Protein AF-A0A024U2G2-F1 (afdb_monomer_lite)

Organism: NCBI:txid157072

Foldseek 3Di:
DDPDDDDDQDDDDLVLLLVLLVLCVVLVLLLDDPPCSLVSLQSSQVVSCVVPVDPGGSVSSVVSLVVLLVVLVVVVVVCVPDDDDDVSVVSSSVSSVVSVVVSVVSVVVVVVVVVVVVVVVVVVVVVVVVVVVVVVVVVVVVPPDDDDDDDDDDDDDDDDDDDDDDDDDDDDDDDDDDDDDDDDDDDDDDDD

pLDDT: mean 72.02, std 22.61, range [32.28, 98.19]

Sequence (192 aa):
MKSAKKKPAHRFTLQQDVDLIKEVISVSPHDAPYGQLSTRWAEVGQNMQAIYASNLTASGCQKRCDELLVAFHKDNIASLRASGTEENYNEREQLLQDLSDMIDSIADKKRTFKEEKGKKEDKRETDGHMIREATMVAMSRGTADTEVESSDTEGSSSTSAKRVKRSSVKGATNAIAAFMESANKCKSNKSA

Radius of gyration: 34.45 Å; chains: 1; bounding box: 94×59×94 Å

Secondary structure (DSSP, 8-state):
-----PPPPP---HHHHHHHHHHHHHH-GGGPPTT-HHHHHHHHHHHHHHHH-S---HHHHHHHHHHHHHHHHHHHHHHTT-----HHHHHHHHHHHHHHHHHHHHHHHHHHHHHHHHHHHHHHHHHHHHHHHHHHHHHHHTTSS-----------------------------------------------

Structure (mmCIF, N/CA/C/O backbone):
data_AF-A0A024U2G2-F1
#
_entry.id   AF-A0A024U2G2-F1
#
loop_
_atom_site.group_PDB
_atom_site.id
_atom_site.type_symbol
_atom_site.label_atom_id
_atom_site.label_alt_id
_atom_site.label_comp_id
_atom_site.label_asym_id
_atom_site.label_entity_id
_atom_site.label_seq_id
_atom_site.pdbx_PDB_ins_code
_atom_site.Cartn_x
_atom_site.Cartn_y
_atom_site.Cartn_z
_atom_site.occupancy
_atom_site.B_iso_or_equiv
_atom_site.auth_seq_id
_atom_site.auth_comp_id
_atom_site.auth_asym_id
_atom_site.auth_atom_id
_atom_site.pdbx_PDB_model_num
ATOM 1 N N . MET A 1 1 ? -24.397 33.371 -7.425 1.00 49.75 1 MET A N 1
ATOM 2 C CA . MET A 1 1 ? -23.674 32.104 -7.687 1.00 49.75 1 MET A CA 1
ATOM 3 C C . MET A 1 1 ? -23.988 31.126 -6.562 1.00 49.75 1 MET A C 1
ATOM 5 O O . MET A 1 1 ? -23.819 31.495 -5.409 1.00 49.75 1 MET A O 1
ATOM 9 N N . LYS A 1 2 ? -24.526 29.934 -6.854 1.00 45.81 2 LYS A N 1
ATOM 10 C CA . LYS A 1 2 ? -24.789 28.915 -5.823 1.00 45.81 2 LYS A CA 1
ATOM 11 C C . LYS A 1 2 ? -23.495 28.137 -5.577 1.00 45.81 2 LYS A C 1
ATOM 13 O O . LYS A 1 2 ? -23.074 27.377 -6.441 1.00 45.81 2 LYS A O 1
ATOM 18 N N . SER A 1 3 ? -22.857 28.347 -4.430 1.00 55.41 3 SER A N 1
ATOM 19 C CA . SER A 1 3 ? -21.692 27.564 -4.012 1.00 55.41 3 SER A CA 1
ATOM 20 C C . SER A 1 3 ? -22.115 26.109 -3.810 1.00 55.41 3 SER A C 1
ATOM 22 O O . SER A 1 3 ? -22.947 25.817 -2.948 1.00 55.41 3 SER A O 1
ATOM 24 N N . ALA A 1 4 ? -21.582 25.193 -4.619 1.00 65.75 4 ALA A N 1
ATOM 25 C CA . ALA A 1 4 ? -21.809 23.766 -4.434 1.00 65.75 4 ALA A CA 1
ATOM 26 C C . ALA A 1 4 ? -21.255 23.353 -3.062 1.00 65.75 4 ALA A C 1
ATOM 28 O O . ALA A 1 4 ? -20.066 23.524 -2.786 1.00 65.75 4 ALA A O 1
ATOM 29 N N . LYS A 1 5 ? -22.124 22.840 -2.182 1.00 64.25 5 LYS A N 1
ATOM 30 C CA . LYS A 1 5 ? -21.715 22.305 -0.879 1.00 64.25 5 LYS A CA 1
ATOM 31 C C . LYS A 1 5 ? -20.779 21.123 -1.135 1.00 64.25 5 LYS A C 1
ATOM 33 O O . LYS A 1 5 ? -21.211 20.099 -1.665 1.00 64.25 5 LYS A O 1
ATOM 38 N N . LYS A 1 6 ? -19.493 21.280 -0.806 1.00 66.31 6 LYS A N 1
ATOM 39 C CA . LYS A 1 6 ? -18.515 20.190 -0.886 1.00 66.31 6 LYS A CA 1
ATOM 40 C C . LYS A 1 6 ? -18.960 19.094 0.079 1.00 66.31 6 LYS A C 1
ATOM 42 O O . LYS A 1 6 ? -19.255 19.382 1.238 1.00 66.31 6 LYS A O 1
ATOM 47 N N . LYS A 1 7 ? -19.051 17.857 -0.409 1.00 64.19 7 LYS A N 1
ATOM 48 C CA . LYS A 1 7 ? -19.334 16.704 0.451 1.00 64.19 7 LYS A CA 1
ATOM 49 C C . LYS A 1 7 ? -18.215 16.599 1.501 1.00 64.19 7 LYS A C 1
ATOM 51 O O . LYS A 1 7 ? -17.057 16.822 1.137 1.00 64.19 7 LYS A O 1
ATOM 56 N N . PRO A 1 8 ? -18.536 16.307 2.773 1.00 65.00 8 PRO A N 1
ATOM 57 C CA . PRO A 1 8 ? -17.522 16.134 3.804 1.00 65.00 8 PRO A CA 1
ATOM 58 C C . PRO A 1 8 ? -16.573 14.997 3.415 1.00 65.00 8 PRO A C 1
ATOM 60 O O . PRO A 1 8 ? -17.001 13.994 2.837 1.00 65.00 8 PRO A O 1
ATOM 63 N N . ALA A 1 9 ? -15.283 15.180 3.699 1.00 72.81 9 ALA A N 1
ATOM 64 C CA . ALA A 1 9 ? -14.284 14.144 3.486 1.00 72.81 9 ALA A CA 1
ATOM 65 C C . ALA A 1 9 ? -14.641 12.906 4.320 1.00 72.81 9 ALA A C 1
ATOM 67 O O . ALA A 1 9 ? -15.076 13.032 5.467 1.00 72.81 9 ALA A O 1
ATOM 68 N N . HIS A 1 10 ? -14.476 11.719 3.737 1.00 83.00 10 HIS A N 1
ATOM 69 C CA . HIS A 1 10 ? -14.674 10.473 4.467 1.00 83.00 10 HIS A CA 1
ATOM 70 C C . HIS A 1 10 ? -13.655 10.382 5.610 1.00 83.00 10 HIS A C 1
ATOM 72 O O . HIS A 1 10 ? -12.472 10.659 5.401 1.00 83.00 10 HIS A O 1
ATOM 78 N N . ARG A 1 11 ? -14.110 10.006 6.809 1.00 87.81 11 ARG A N 1
ATOM 79 C CA . ARG A 1 11 ? -13.244 9.840 7.979 1.00 87.81 11 ARG A CA 1
ATOM 80 C C . ARG A 1 11 ? -13.042 8.355 8.239 1.00 87.81 11 ARG A C 1
ATOM 82 O O . ARG A 1 11 ? -13.983 7.687 8.653 1.00 87.81 11 ARG A O 1
ATOM 89 N N . PHE A 1 12 ? -11.825 7.880 8.003 1.00 90.75 12 PHE A N 1
ATOM 90 C CA . PHE A 1 12 ? -11.456 6.491 8.241 1.00 90.75 12 PHE A CA 1
ATOM 91 C C . PHE A 1 12 ? -11.442 6.180 9.740 1.00 90.75 12 PHE A C 1
ATOM 93 O O . PHE A 1 12 ? -10.995 6.984 10.563 1.00 90.75 12 PHE A O 1
ATOM 100 N N . THR A 1 13 ? -11.972 5.014 10.078 1.00 91.69 13 THR A N 1
ATOM 101 C CA . THR A 1 13 ? -11.840 4.369 11.384 1.00 91.69 13 THR A CA 1
ATOM 102 C C . THR A 1 13 ? -10.628 3.443 11.385 1.00 91.69 13 THR A C 1
ATOM 104 O O . THR A 1 13 ? -10.097 3.098 10.333 1.00 91.69 13 THR A O 1
ATOM 107 N N . LEU A 1 14 ? -10.213 2.996 12.568 1.00 89.19 14 LEU A N 1
ATOM 108 C CA . LEU A 1 14 ? -9.061 2.110 12.689 1.00 89.19 14 LEU A CA 1
ATOM 109 C C . LEU A 1 14 ? -9.279 0.749 12.006 1.00 89.19 14 LEU A C 1
ATOM 111 O O . LEU A 1 14 ? -8.380 0.263 11.331 1.00 89.19 14 LEU A O 1
ATOM 115 N N . GLN A 1 15 ? -10.485 0.178 12.103 1.00 92.06 15 GLN A N 1
ATOM 116 C CA . GLN A 1 15 ? -10.824 -1.055 11.383 1.00 92.06 15 GLN A CA 1
ATOM 117 C C . GLN A 1 15 ? -10.786 -0.854 9.862 1.00 92.06 15 GLN A C 1
ATOM 119 O O . GLN A 1 15 ? -10.273 -1.701 9.138 1.00 92.06 15 GLN A O 1
ATOM 124 N N . GLN A 1 16 ? -11.266 0.294 9.374 1.00 94.69 16 GLN A N 1
ATOM 125 C CA . GLN A 1 16 ? -11.184 0.628 7.951 1.00 94.69 16 GLN A CA 1
ATOM 126 C C . GLN A 1 16 ? -9.743 0.802 7.475 1.00 94.69 16 GLN A C 1
ATOM 128 O O . GLN A 1 16 ? -9.467 0.482 6.325 1.00 94.69 16 GLN A O 1
ATOM 133 N N . ASP A 1 17 ? -8.842 1.306 8.323 1.00 95.00 17 ASP A N 1
ATOM 134 C CA . ASP A 1 17 ? -7.414 1.364 8.004 1.00 95.00 17 ASP A CA 1
ATOM 135 C C . ASP A 1 17 ? -6.832 -0.054 7.872 1.00 95.00 17 ASP A C 1
ATOM 137 O O . ASP A 1 17 ? -6.145 -0.329 6.894 1.00 95.00 17 ASP A O 1
ATOM 141 N N . VAL A 1 18 ? -7.146 -0.966 8.803 1.00 94.94 18 VAL A N 1
ATOM 142 C CA . VAL A 1 18 ? -6.711 -2.377 8.743 1.00 94.94 18 VAL A CA 1
ATOM 143 C C . VAL A 1 18 ? -7.193 -3.048 7.456 1.00 94.94 18 VAL A C 1
ATOM 145 O O . VAL A 1 18 ? -6.387 -3.620 6.721 1.00 94.94 18 VAL A O 1
ATOM 148 N N . ASP A 1 19 ? -8.486 -2.946 7.148 1.00 96.62 19 ASP A N 1
ATOM 149 C CA . ASP A 1 19 ? -9.049 -3.567 5.946 1.00 96.62 19 ASP A CA 1
ATOM 150 C C . ASP A 1 19 ? -8.503 -2.918 4.669 1.00 96.62 19 ASP A C 1
ATOM 152 O O . ASP A 1 19 ? -8.183 -3.619 3.712 1.00 96.62 19 ASP A O 1
ATOM 156 N N . LEU A 1 20 ? -8.299 -1.595 4.669 1.00 97.38 20 LEU A N 1
ATOM 157 C CA . LEU A 1 20 ? -7.651 -0.894 3.561 1.00 97.38 20 LEU A CA 1
ATOM 158 C C . LEU A 1 20 ? -6.248 -1.446 3.298 1.00 97.38 20 LEU A C 1
ATOM 160 O O . LEU A 1 20 ? -5.912 -1.707 2.146 1.00 97.38 20 LEU A O 1
ATOM 164 N N . ILE A 1 21 ? -5.430 -1.628 4.338 1.00 97.69 21 ILE A N 1
ATOM 165 C CA . ILE A 1 21 ? -4.064 -2.139 4.176 1.00 97.69 21 ILE A CA 1
ATOM 166 C C . ILE A 1 21 ? -4.094 -3.583 3.656 1.00 97.69 21 ILE A C 1
ATOM 168 O O . ILE A 1 21 ? -3.346 -3.903 2.733 1.00 97.69 21 ILE A O 1
ATOM 172 N N . LYS A 1 22 ? -4.996 -4.434 4.165 1.00 97.50 22 LYS A N 1
ATOM 173 C CA . LYS A 1 22 ? -5.187 -5.808 3.659 1.00 97.50 22 LYS A CA 1
ATOM 174 C C . LYS A 1 22 ? -5.538 -5.825 2.171 1.00 97.50 22 LYS A C 1
ATOM 176 O O . LYS A 1 22 ? -4.940 -6.586 1.411 1.00 97.50 22 LYS A O 1
ATOM 181 N N . GLU A 1 23 ? -6.451 -4.958 1.739 1.00 98.06 23 GLU A N 1
ATOM 182 C CA . GLU A 1 23 ? -6.815 -4.829 0.325 1.00 98.06 23 GLU A CA 1
ATOM 183 C C . GLU A 1 23 ? -5.647 -4.318 -0.530 1.00 98.06 23 GLU A C 1
ATOM 185 O O . GLU A 1 23 ? -5.412 -4.828 -1.625 1.00 98.06 23 GLU A O 1
ATOM 190 N N . VAL A 1 24 ? -4.864 -3.353 -0.037 1.0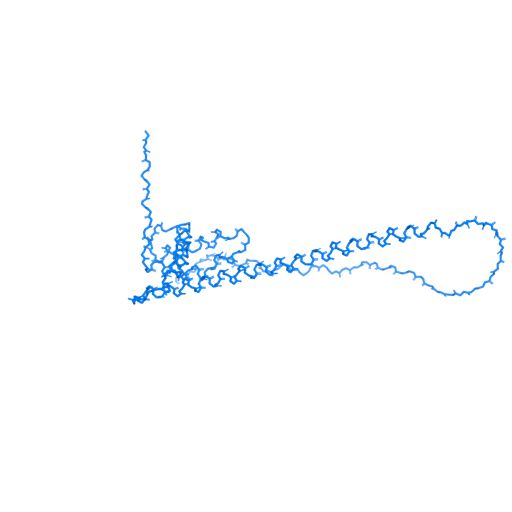0 98.19 24 VAL A N 1
ATOM 191 C CA . VAL A 1 24 ? -3.676 -2.846 -0.748 1.00 98.19 24 VAL A CA 1
ATOM 192 C C . VAL A 1 24 ? -2.608 -3.929 -0.893 1.00 98.19 24 VAL A C 1
ATOM 194 O O . VAL A 1 24 ? -2.038 -4.066 -1.976 1.00 98.19 24 VAL A O 1
ATOM 197 N N . ILE A 1 25 ? -2.364 -4.723 0.150 1.00 97.31 25 ILE A N 1
ATOM 198 C CA . ILE A 1 25 ? -1.459 -5.880 0.105 1.00 97.31 25 ILE A CA 1
ATOM 199 C C . ILE A 1 25 ? -1.958 -6.892 -0.937 1.00 97.31 25 ILE A C 1
ATOM 201 O O . ILE A 1 25 ? -1.199 -7.303 -1.815 1.00 97.31 25 ILE A O 1
ATOM 205 N N . SER A 1 26 ? -3.246 -7.237 -0.895 1.00 97.31 26 SER A N 1
ATOM 206 C CA . SER A 1 26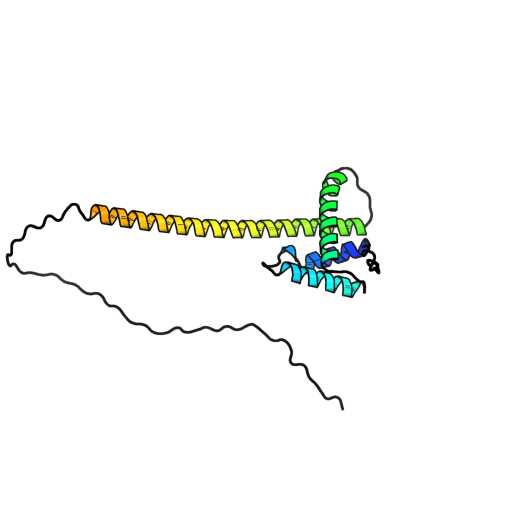 ? -3.867 -8.212 -1.801 1.00 97.31 26 SER A CA 1
ATOM 207 C C . SER A 1 26 ? -3.805 -7.781 -3.274 1.00 97.31 26 SER A C 1
ATOM 209 O O . SER A 1 26 ? -3.337 -8.529 -4.132 1.00 97.31 26 SER A O 1
ATOM 211 N N . VAL A 1 27 ? -4.216 -6.545 -3.580 1.00 97.62 27 VAL A N 1
ATOM 212 C CA . VAL A 1 27 ? -4.254 -6.011 -4.955 1.00 97.62 27 VAL A CA 1
ATOM 213 C C . VAL A 1 27 ? -2.855 -5.619 -5.459 1.00 97.62 27 VAL A C 1
ATOM 215 O O . VAL A 1 27 ? -2.603 -5.572 -6.671 1.00 97.62 27 VAL A O 1
ATOM 218 N N . SER A 1 28 ? -1.932 -5.325 -4.538 1.00 96.44 28 SER A N 1
ATOM 219 C CA . SER A 1 28 ? -0.557 -4.889 -4.799 1.00 96.44 28 SER A CA 1
ATOM 220 C C . SER A 1 28 ? -0.442 -3.768 -5.857 1.00 96.44 28 SER A C 1
ATOM 222 O O . SER A 1 28 ? 0.220 -3.949 -6.886 1.00 96.44 28 SER A O 1
ATOM 224 N N . PRO A 1 29 ? -1.044 -2.574 -5.652 1.00 97.12 29 PRO A N 1
ATOM 225 C CA . PRO A 1 29 ? -0.963 -1.476 -6.622 1.00 97.12 29 PRO A CA 1
ATOM 226 C C . PRO A 1 29 ? 0.470 -1.018 -6.937 1.00 97.12 29 PRO A C 1
ATOM 228 O O . PRO A 1 29 ? 0.740 -0.553 -8.042 1.00 97.12 29 PRO A O 1
ATOM 231 N N . HIS A 1 30 ? 1.407 -1.164 -5.997 1.00 95.19 30 HIS A N 1
ATOM 232 C CA . HIS A 1 30 ? 2.806 -0.741 -6.156 1.00 95.19 30 HIS A CA 1
ATOM 233 C C . HIS A 1 30 ? 3.594 -1.598 -7.164 1.00 95.19 30 HIS A C 1
ATOM 235 O O . HIS A 1 30 ? 4.543 -1.108 -7.791 1.00 95.19 30 HIS A O 1
ATOM 241 N N . ASP A 1 31 ? 3.157 -2.841 -7.381 1.00 95.25 31 ASP A N 1
ATOM 242 C CA . ASP A 1 31 ? 3.699 -3.745 -8.402 1.00 95.25 31 ASP A CA 1
ATOM 243 C C . ASP A 1 31 ? 2.979 -3.606 -9.755 1.00 95.25 31 ASP A C 1
ATOM 245 O O . ASP A 1 31 ? 3.235 -4.349 -10.703 1.00 95.25 31 ASP A O 1
ATOM 249 N N . ALA A 1 32 ? 2.062 -2.639 -9.885 1.00 94.69 32 ALA A N 1
ATOM 250 C CA . ALA A 1 32 ? 1.336 -2.437 -11.128 1.00 94.69 32 ALA A CA 1
ATOM 251 C C . ALA A 1 32 ? 2.299 -2.166 -12.304 1.00 94.69 32 ALA A C 1
ATOM 253 O O . ALA A 1 32 ? 3.213 -1.331 -12.193 1.00 94.69 32 ALA A O 1
ATOM 254 N N . PRO A 1 33 ? 2.062 -2.797 -13.470 1.00 92.50 33 PRO A N 1
ATOM 255 C CA . PRO A 1 33 ? 2.737 -2.430 -14.704 1.00 92.50 33 PRO A CA 1
ATOM 256 C C . PRO A 1 33 ? 2.511 -0.957 -15.057 1.00 92.50 33 PRO A C 1
ATOM 258 O O . PRO A 1 33 ? 1.561 -0.310 -14.601 1.00 92.50 33 PRO A O 1
ATOM 261 N N . TYR A 1 34 ? 3.372 -0.424 -15.925 1.00 90.88 34 TYR A N 1
ATOM 262 C CA . TYR A 1 34 ? 3.246 0.950 -16.402 1.00 90.88 34 TYR A CA 1
ATOM 263 C C . TYR A 1 34 ? 1.834 1.222 -16.951 1.00 90.88 34 TYR A C 1
ATOM 265 O O . TYR A 1 34 ? 1.296 0.439 -17.731 1.00 90.88 34 TYR A O 1
ATOM 273 N N . GLY A 1 35 ? 1.227 2.326 -16.508 1.00 93.94 35 GLY A N 1
ATOM 274 C CA . GLY A 1 35 ? -0.130 2.725 -16.890 1.00 93.94 35 GLY A CA 1
ATOM 275 C C . GLY A 1 35 ? -1.271 2.012 -16.152 1.00 93.94 35 GLY A C 1
ATOM 276 O O . GLY A 1 35 ? -2.412 2.437 -16.292 1.00 93.94 35 GLY A O 1
ATOM 277 N N . GLN A 1 36 ? -1.005 0.984 -15.334 1.00 96.00 36 GLN A N 1
ATOM 278 C CA . GLN A 1 36 ? -2.055 0.214 -14.639 1.00 96.00 36 GLN A CA 1
ATOM 279 C C . GLN A 1 36 ? -2.260 0.604 -13.169 1.00 96.00 36 GLN A C 1
ATOM 281 O O . GLN A 1 36 ? -3.197 0.125 -12.533 1.00 96.00 36 GLN A O 1
ATOM 286 N N . LEU A 1 37 ? -1.424 1.498 -12.628 1.00 96.06 37 LEU A N 1
ATOM 287 C CA . LEU A 1 37 ? -1.493 1.940 -11.230 1.00 96.06 37 LEU A CA 1
ATOM 288 C C . LEU A 1 37 ? -2.890 2.459 -10.854 1.00 96.06 37 LEU A C 1
ATOM 290 O O . LEU A 1 37 ? -3.450 2.056 -9.838 1.00 96.06 37 LEU A O 1
ATOM 294 N N . SER A 1 38 ? -3.484 3.304 -11.703 1.00 96.75 38 SER A N 1
ATOM 295 C CA . SER A 1 38 ? -4.827 3.849 -11.460 1.00 96.75 38 SER A CA 1
ATOM 296 C C . SER A 1 38 ? -5.905 2.766 -11.448 1.00 96.75 38 SER A C 1
ATOM 298 O O . SER A 1 38 ? -6.875 2.892 -10.707 1.00 96.75 38 SER A O 1
ATOM 300 N N . THR A 1 39 ? -5.755 1.722 -12.264 1.00 97.94 39 THR A N 1
ATOM 301 C CA . THR A 1 39 ? -6.708 0.609 -12.328 1.00 97.94 39 THR A CA 1
ATOM 302 C C . THR A 1 39 ? -6.648 -0.226 -11.055 1.00 97.94 39 THR A C 1
ATOM 304 O O . THR A 1 39 ? -7.689 -0.518 -10.478 1.00 97.94 39 THR A O 1
ATOM 307 N N . ARG A 1 40 ? -5.443 -0.536 -10.559 1.00 97.94 40 ARG A N 1
ATOM 308 C CA . ARG A 1 40 ? -5.268 -1.267 -9.292 1.00 97.94 40 ARG A CA 1
ATOM 309 C C . ARG A 1 40 ? -5.815 -0.484 -8.098 1.00 97.94 40 ARG A C 1
ATOM 311 O O . ARG A 1 40 ? -6.501 -1.043 -7.255 1.00 97.94 40 ARG A O 1
ATOM 318 N N . TRP A 1 41 ? -5.605 0.830 -8.049 1.00 98.12 41 TRP A N 1
ATOM 319 C CA . TRP A 1 41 ? -6.231 1.658 -7.011 1.00 98.12 41 TRP A CA 1
ATOM 320 C C . TRP A 1 41 ? -7.756 1.748 -7.145 1.00 98.12 41 TRP A C 1
ATOM 322 O O . TRP A 1 41 ? -8.452 1.850 -6.133 1.00 98.12 41 TRP A O 1
ATOM 332 N N . ALA A 1 42 ? -8.292 1.702 -8.369 1.00 97.75 42 ALA A N 1
ATOM 333 C CA . ALA A 1 42 ? -9.735 1.633 -8.586 1.00 97.75 42 ALA A CA 1
ATOM 334 C C . ALA A 1 42 ? -10.333 0.343 -8.012 1.00 97.75 42 ALA A C 1
ATOM 336 O O . ALA A 1 42 ? -11.376 0.414 -7.367 1.00 97.75 42 ALA A O 1
ATOM 337 N N . GLU A 1 43 ? -9.649 -0.789 -8.184 1.00 98.00 43 GLU A N 1
ATOM 338 C CA . GLU A 1 43 ? -10.024 -2.083 -7.604 1.00 98.00 43 GLU A CA 1
ATOM 339 C C . GLU A 1 43 ? -10.040 -2.036 -6.06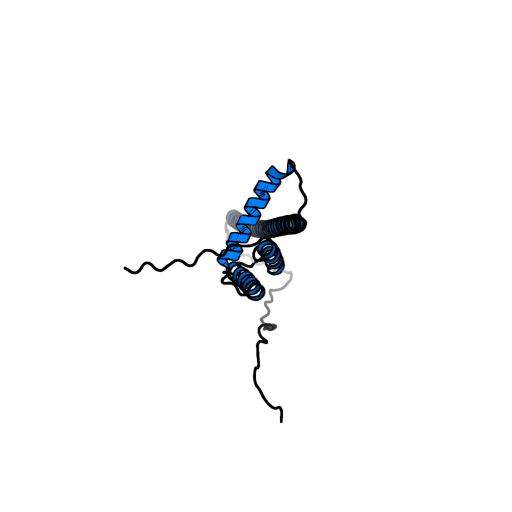7 1.00 98.00 43 GLU A C 1
ATOM 341 O O . GLU A 1 43 ? -11.076 -2.316 -5.468 1.00 98.00 43 GLU A O 1
ATOM 346 N N . VAL A 1 44 ? -8.974 -1.536 -5.424 1.00 98.06 44 VAL A N 1
ATOM 347 C CA . VAL A 1 44 ? -8.949 -1.321 -3.958 1.00 98.06 44 VAL A CA 1
ATOM 348 C C . VAL A 1 44 ? -10.140 -0.465 -3.506 1.00 98.06 44 VAL A C 1
ATOM 350 O O . VAL A 1 44 ? -10.839 -0.789 -2.546 1.00 98.06 44 VAL A O 1
ATOM 353 N N . GLY A 1 45 ? -10.408 0.633 -4.219 1.00 96.38 45 GLY A N 1
ATOM 354 C CA . GLY A 1 45 ? -11.529 1.519 -3.913 1.00 96.38 45 GLY A CA 1
ATOM 355 C C . GLY A 1 45 ? -12.900 0.855 -4.071 1.00 96.38 45 GLY A C 1
ATOM 356 O O . GLY A 1 45 ? -13.821 1.207 -3.335 1.00 96.38 45 GLY A O 1
ATOM 357 N N . GLN A 1 46 ? -13.060 -0.076 -5.013 1.00 96.62 46 GLN A N 1
ATOM 358 C CA . GLN A 1 46 ? -14.289 -0.853 -5.200 1.00 96.62 46 GLN A CA 1
ATOM 359 C C . GLN A 1 46 ? -14.477 -1.879 -4.080 1.00 96.62 46 GLN A C 1
ATOM 361 O O . GLN A 1 46 ? -15.569 -1.947 -3.516 1.00 96.62 46 GLN A O 1
ATOM 366 N N . ASN A 1 47 ? -13.420 -2.600 -3.699 1.00 96.75 47 ASN A N 1
ATOM 367 C CA . ASN A 1 47 ? -13.467 -3.578 -2.608 1.00 96.75 47 ASN A CA 1
ATOM 368 C C . ASN A 1 47 ? -13.842 -2.898 -1.284 1.00 96.75 47 ASN A C 1
ATOM 370 O O . ASN A 1 47 ? -14.783 -3.307 -0.605 1.00 96.75 47 ASN A O 1
ATOM 374 N N . MET A 1 48 ? -13.208 -1.763 -0.979 1.00 96.56 48 MET A N 1
ATOM 375 C CA . MET A 1 48 ? -13.530 -0.970 0.210 1.00 96.56 48 MET A CA 1
ATOM 376 C C . MET A 1 48 ? -14.973 -0.441 0.214 1.00 96.56 48 MET A C 1
ATOM 378 O O . MET A 1 48 ? -15.626 -0.404 1.259 1.00 96.56 48 MET A O 1
ATOM 382 N N . GLN A 1 49 ? -15.505 -0.042 -0.946 1.00 94.88 49 GLN A N 1
ATOM 383 C CA . GLN A 1 49 ? -16.912 0.357 -1.066 1.00 94.88 49 GLN A CA 1
ATOM 384 C C . GLN A 1 49 ? -17.867 -0.820 -0.852 1.00 94.88 49 GLN A C 1
ATOM 386 O O . GLN A 1 49 ? -18.909 -0.632 -0.226 1.00 94.88 49 GLN A O 1
ATOM 391 N N . ALA A 1 50 ? -17.517 -2.015 -1.335 1.00 94.69 50 ALA A N 1
ATOM 392 C CA . ALA A 1 50 ? -18.326 -3.217 -1.164 1.00 94.69 50 ALA A CA 1
ATOM 393 C C . ALA A 1 50 ? -18.446 -3.628 0.313 1.00 94.69 50 ALA A C 1
ATOM 395 O O . ALA A 1 50 ? -19.526 -4.028 0.742 1.00 94.69 50 ALA A O 1
ATOM 396 N N . ILE A 1 51 ? -17.375 -3.467 1.098 1.00 93.44 51 ILE A N 1
ATOM 397 C CA . ILE A 1 51 ? -17.362 -3.797 2.532 1.00 93.44 51 ILE A CA 1
ATOM 398 C C . ILE A 1 51 ? -18.159 -2.768 3.348 1.00 93.44 51 ILE A C 1
ATOM 400 O O . ILE A 1 51 ? -18.952 -3.129 4.214 1.00 93.44 51 ILE A O 1
ATOM 404 N N . TYR A 1 52 ? -17.969 -1.473 3.073 1.00 91.38 52 TYR A N 1
ATOM 405 C CA . TYR A 1 52 ? -18.452 -0.401 3.954 1.00 91.38 52 TYR A CA 1
ATOM 406 C C . TYR A 1 52 ? -19.693 0.348 3.455 1.00 91.38 52 TYR A C 1
ATOM 408 O O . TYR A 1 52 ? -20.138 1.275 4.133 1.00 91.38 52 TYR A O 1
ATOM 416 N N . ALA A 1 53 ? -20.219 0.010 2.269 1.00 81.19 53 ALA A N 1
ATOM 417 C CA . ALA A 1 53 ? -21.337 0.697 1.603 1.00 81.19 53 ALA A CA 1
ATOM 418 C C . ALA A 1 53 ? -21.221 2.238 1.643 1.00 81.19 53 ALA A C 1
ATOM 420 O O . ALA A 1 53 ? -22.208 2.970 1.735 1.00 81.19 53 ALA A O 1
ATOM 421 N N . SER A 1 54 ? -19.985 2.738 1.626 1.00 75.00 54 SER A N 1
ATOM 422 C CA . SER A 1 54 ? -19.644 4.134 1.880 1.00 75.00 54 SER A CA 1
ATOM 423 C C . SER A 1 54 ? -19.176 4.812 0.599 1.00 75.00 54 SER A C 1
ATOM 425 O O . SER A 1 54 ? -18.824 4.168 -0.381 1.00 75.00 54 SER A O 1
ATOM 427 N N . ASN A 1 55 ? -19.139 6.142 0.589 1.00 81.50 55 ASN A N 1
ATOM 428 C CA . ASN A 1 55 ? -18.663 6.941 -0.542 1.00 81.50 55 ASN A CA 1
ATOM 429 C C . ASN A 1 55 ? -17.125 7.020 -0.620 1.00 81.50 55 ASN A C 1
ATOM 431 O O . ASN A 1 55 ? -16.573 8.079 -0.941 1.00 81.50 55 ASN A O 1
ATOM 435 N N . LEU A 1 56 ? -16.441 5.925 -0.284 1.00 89.06 56 LEU A N 1
ATOM 436 C CA . LEU A 1 56 ? -14.997 5.797 -0.433 1.00 89.06 56 LEU A CA 1
ATOM 437 C C . LEU A 1 56 ? -14.621 5.895 -1.910 1.00 89.06 56 LEU A C 1
ATOM 439 O O . LEU A 1 56 ? -15.347 5.451 -2.791 1.00 89.06 56 LEU A O 1
ATOM 443 N N . THR A 1 57 ? -13.486 6.525 -2.189 1.00 93.56 57 THR A N 1
ATOM 444 C CA . THR A 1 57 ? -12.983 6.690 -3.557 1.00 93.56 57 THR A CA 1
ATOM 445 C C . THR A 1 57 ? -11.586 6.110 -3.639 1.00 93.56 57 THR A C 1
ATOM 447 O O . THR A 1 57 ? -10.846 6.175 -2.661 1.00 93.56 57 THR A O 1
ATOM 450 N N . ALA A 1 58 ? -11.199 5.617 -4.816 1.00 95.56 58 ALA A N 1
ATOM 451 C CA . ALA A 1 58 ? -9.854 5.101 -5.072 1.00 95.56 58 ALA A CA 1
ATOM 452 C C . ALA A 1 58 ? -8.754 6.082 -4.629 1.00 95.56 58 ALA A C 1
ATOM 454 O O . ALA A 1 58 ? -7.839 5.713 -3.902 1.00 95.56 58 ALA A O 1
ATOM 455 N N . SER A 1 59 ? -8.900 7.364 -4.985 1.00 95.19 59 SER A N 1
ATOM 456 C CA . SER A 1 59 ? -7.965 8.421 -4.576 1.00 95.19 59 SER A CA 1
ATOM 457 C C . SER A 1 59 ? -7.958 8.655 -3.062 1.00 95.19 59 SER A C 1
ATOM 459 O O . SER A 1 59 ? -6.901 8.918 -2.496 1.00 95.19 59 SER A O 1
ATOM 461 N N . GLY A 1 60 ? -9.109 8.537 -2.392 1.00 94.62 60 GLY A N 1
ATOM 462 C CA . GLY A 1 60 ? -9.191 8.621 -0.934 1.00 94.62 60 GLY A CA 1
ATOM 463 C C . GLY A 1 60 ? -8.484 7.457 -0.240 1.00 94.62 60 GLY A C 1
ATOM 464 O O . GLY A 1 60 ? -7.746 7.689 0.710 1.00 94.62 60 GLY A O 1
ATOM 465 N N . CYS A 1 61 ? -8.663 6.233 -0.744 1.00 96.50 61 CYS A N 1
ATOM 466 C CA . CYS A 1 61 ? -7.970 5.033 -0.270 1.00 96.50 61 CYS A CA 1
ATOM 467 C C . CYS A 1 61 ? -6.453 5.144 -0.469 1.00 96.50 61 CYS A C 1
ATOM 469 O O . CYS A 1 61 ? -5.707 4.926 0.479 1.00 96.50 61 CYS A O 1
ATOM 471 N N . GLN A 1 62 ? -6.006 5.567 -1.657 1.00 97.38 62 GLN A N 1
ATOM 472 C CA . GLN A 1 62 ? -4.589 5.802 -1.936 1.00 97.38 62 GLN A CA 1
ATOM 473 C C . GLN A 1 62 ? -3.997 6.837 -0.978 1.00 97.38 62 GLN A C 1
ATOM 475 O O . GLN A 1 62 ? -3.041 6.548 -0.268 1.00 97.38 62 GLN A O 1
ATOM 480 N N . LYS A 1 63 ? -4.616 8.021 -0.895 1.00 96.44 63 LYS A N 1
ATOM 481 C CA . LYS A 1 63 ? -4.151 9.103 -0.020 1.00 96.44 63 LYS A CA 1
ATOM 482 C C . LYS A 1 63 ? -4.094 8.663 1.441 1.00 96.44 63 LYS A C 1
ATOM 484 O O . LYS A 1 63 ? -3.159 9.026 2.144 1.00 96.44 63 LYS A O 1
ATOM 489 N N . ARG A 1 64 ? -5.083 7.888 1.899 1.00 96.06 64 ARG A N 1
ATOM 490 C CA . ARG A 1 64 ? -5.104 7.369 3.267 1.00 96.06 64 ARG A CA 1
ATOM 491 C C . ARG A 1 64 ? -3.977 6.368 3.511 1.00 96.06 64 ARG A C 1
ATOM 493 O O . ARG A 1 64 ? -3.325 6.463 4.542 1.00 96.06 64 ARG A O 1
ATOM 500 N N . CYS A 1 65 ? -3.735 5.454 2.575 1.00 97.12 65 CYS A N 1
ATOM 501 C CA . CYS A 1 65 ? -2.622 4.511 2.648 1.00 97.12 65 CYS A CA 1
ATOM 502 C C . CYS A 1 65 ? -1.272 5.244 2.714 1.00 97.12 65 CYS A C 1
ATOM 504 O O . CYS A 1 65 ? -0.458 4.946 3.584 1.00 97.12 65 CYS A O 1
ATOM 506 N N . ASP A 1 66 ? -1.068 6.251 1.860 1.00 96.94 66 ASP A N 1
ATOM 507 C CA . ASP A 1 66 ? 0.150 7.070 1.854 1.00 96.94 66 ASP A CA 1
ATOM 508 C C . ASP A 1 66 ? 0.334 7.816 3.191 1.00 96.94 66 ASP A C 1
ATOM 510 O O . ASP A 1 66 ? 1.426 7.831 3.755 1.00 96.94 66 ASP A O 1
ATOM 514 N N . GLU A 1 67 ? -0.738 8.403 3.739 1.00 95.62 67 GLU A N 1
ATOM 515 C CA . GLU A 1 67 ? -0.720 9.060 5.056 1.00 95.62 67 GLU A CA 1
ATOM 516 C C . GLU A 1 67 ? -0.357 8.089 6.188 1.00 95.62 67 GLU A C 1
ATOM 518 O O . GLU A 1 67 ? 0.398 8.465 7.085 1.00 95.62 67 GLU A O 1
ATOM 523 N N . LEU A 1 68 ? -0.879 6.857 6.151 1.00 94.50 68 LEU A N 1
ATOM 524 C CA . LEU A 1 68 ? -0.581 5.823 7.144 1.00 94.50 68 LEU A CA 1
ATOM 525 C C . LEU A 1 68 ? 0.876 5.373 7.069 1.00 94.50 68 LEU A C 1
ATOM 527 O O . LEU A 1 68 ? 1.511 5.272 8.112 1.00 94.50 68 LEU A O 1
ATOM 531 N N . LEU A 1 69 ? 1.420 5.158 5.868 1.00 94.88 69 LEU A N 1
ATOM 532 C CA . LEU A 1 69 ? 2.834 4.819 5.690 1.00 94.88 69 LEU A CA 1
ATOM 533 C C . LEU A 1 69 ? 3.735 5.954 6.188 1.00 94.88 69 LEU A C 1
ATOM 535 O O . LEU A 1 69 ? 4.624 5.719 6.997 1.00 94.88 69 LEU A O 1
ATOM 539 N N . VAL A 1 70 ? 3.456 7.206 5.804 1.00 94.38 70 VAL A N 1
ATOM 540 C CA . VAL A 1 70 ? 4.231 8.369 6.274 1.00 94.38 70 VAL A CA 1
ATOM 541 C C . VAL A 1 70 ? 4.190 8.498 7.798 1.00 94.38 70 VAL A C 1
ATOM 543 O O . VAL A 1 70 ? 5.222 8.757 8.422 1.00 94.38 70 VAL A O 1
ATOM 546 N N . ALA A 1 71 ? 3.010 8.334 8.403 1.00 90.44 71 ALA A N 1
ATOM 547 C CA . ALA A 1 71 ? 2.867 8.344 9.854 1.00 90.44 71 ALA A CA 1
ATOM 548 C C . ALA A 1 71 ? 3.643 7.186 10.488 1.00 90.44 71 ALA A C 1
ATOM 550 O O . ALA A 1 71 ? 4.406 7.427 11.412 1.00 90.44 71 ALA A O 1
ATOM 551 N N . PHE A 1 72 ? 3.534 5.974 9.941 1.00 90.75 72 PHE A N 1
ATOM 552 C CA . PHE A 1 72 ? 4.260 4.799 10.409 1.00 90.75 72 PHE A CA 1
ATOM 553 C C . PHE A 1 72 ? 5.770 4.998 10.362 1.00 90.75 72 PHE A C 1
ATOM 555 O O . PHE A 1 72 ? 6.421 4.784 11.371 1.00 90.75 72 PHE A O 1
ATOM 562 N N . HIS A 1 73 ? 6.355 5.471 9.260 1.00 89.00 73 HIS A N 1
ATOM 563 C CA . HIS A 1 73 ? 7.804 5.703 9.205 1.00 89.00 73 HIS A CA 1
ATOM 564 C C . HIS A 1 73 ? 8.254 6.772 10.206 1.00 89.00 73 HIS A C 1
ATOM 566 O O . HIS A 1 73 ? 9.302 6.630 10.833 1.00 89.00 73 HIS A O 1
ATOM 572 N N . LYS A 1 74 ? 7.457 7.829 10.399 1.00 86.88 74 LYS A N 1
ATOM 573 C CA . LYS A 1 74 ? 7.747 8.880 11.384 1.00 86.88 74 LYS A CA 1
ATOM 574 C C . LYS A 1 74 ? 7.628 8.368 12.821 1.00 86.88 74 LYS A C 1
ATOM 576 O O . LYS A 1 74 ? 8.481 8.681 13.651 1.00 86.88 74 LYS A O 1
ATOM 581 N N . ASP A 1 75 ? 6.578 7.608 13.100 1.00 78.19 75 ASP A N 1
ATOM 582 C CA . ASP A 1 75 ? 6.285 7.080 14.420 1.00 78.19 75 ASP A CA 1
ATOM 583 C C . ASP A 1 75 ? 7.192 5.902 14.745 1.00 78.19 75 ASP A C 1
ATOM 585 O O . ASP A 1 75 ? 7.602 5.824 15.879 1.00 78.19 75 ASP A O 1
ATOM 589 N N . ASN A 1 76 ? 7.635 5.074 13.800 1.00 69.56 76 ASN A N 1
ATOM 590 C CA . ASN A 1 76 ? 8.639 4.021 14.014 1.00 69.56 76 ASN A CA 1
ATOM 591 C C . ASN A 1 76 ? 9.997 4.630 14.433 1.00 69.56 76 ASN A C 1
ATOM 593 O O . ASN A 1 76 ? 10.648 4.164 15.367 1.00 69.56 76 ASN A O 1
ATOM 597 N N . ILE A 1 77 ? 10.367 5.787 13.863 1.00 59.19 77 ILE A N 1
ATOM 598 C CA . ILE A 1 77 ? 11.516 6.582 14.337 1.00 59.19 77 ILE A CA 1
ATOM 599 C C . ILE A 1 77 ? 11.285 7.120 15.769 1.00 59.19 77 ILE A C 1
ATOM 601 O O . ILE A 1 77 ? 12.241 7.266 16.534 1.00 59.19 77 ILE A O 1
ATOM 605 N N . ALA A 1 78 ? 10.037 7.412 16.154 1.00 56.84 78 ALA A N 1
ATOM 606 C CA . ALA A 1 78 ? 9.679 7.975 17.461 1.00 56.84 78 ALA A CA 1
ATOM 607 C C . ALA A 1 78 ? 9.341 6.925 18.551 1.00 56.84 78 ALA A C 1
ATOM 609 O O . ALA A 1 78 ? 9.572 7.180 19.735 1.00 56.84 78 ALA A O 1
ATOM 610 N N . SER A 1 79 ? 8.821 5.754 18.173 1.00 56.06 79 SER A N 1
ATOM 611 C CA . SER A 1 79 ? 8.237 4.687 18.999 1.00 56.06 79 SER A CA 1
ATOM 612 C C . SER A 1 79 ? 9.270 3.671 19.471 1.00 56.06 79 SER A C 1
ATOM 614 O O . SER A 1 79 ? 9.034 3.016 20.485 1.00 56.06 79 SER A O 1
ATOM 616 N N . LEU A 1 80 ? 10.491 3.694 18.908 1.00 52.00 80 LEU A N 1
ATOM 617 C CA . LEU A 1 80 ? 11.714 3.184 19.555 1.00 52.00 80 LEU A CA 1
ATOM 618 C C . LEU A 1 80 ? 11.899 3.690 21.009 1.00 52.00 80 LEU A C 1
ATOM 620 O O . LEU A 1 80 ? 12.834 3.275 21.693 1.00 52.00 80 LEU A O 1
ATOM 624 N N . ARG A 1 81 ? 11.039 4.598 21.498 1.00 51.50 81 ARG A N 1
ATOM 625 C CA . ARG A 1 81 ? 11.093 5.208 22.824 1.00 51.50 81 ARG A CA 1
ATOM 626 C C . ARG A 1 81 ? 9.909 4.914 23.769 1.00 51.50 81 ARG A C 1
ATOM 628 O O . ARG A 1 81 ? 10.034 5.276 24.935 1.00 51.50 81 ARG A O 1
ATOM 635 N N . ALA A 1 82 ? 8.809 4.267 23.368 1.00 49.19 82 ALA A N 1
ATOM 636 C CA . ALA A 1 82 ? 7.742 3.874 24.312 1.00 49.19 82 ALA A CA 1
ATOM 637 C C . ALA A 1 82 ? 6.743 2.872 23.702 1.00 49.19 82 ALA A C 1
ATOM 639 O O . ALA A 1 82 ? 6.276 3.082 22.589 1.00 49.19 82 ALA A O 1
ATOM 640 N N . SER A 1 83 ? 6.367 1.828 24.451 1.00 47.41 83 SER A N 1
ATOM 641 C CA . SER A 1 83 ? 5.362 0.826 24.050 1.00 47.41 83 SER A CA 1
ATOM 642 C C . SER A 1 83 ? 4.069 0.961 24.864 1.00 47.41 83 SER A C 1
ATOM 644 O O . SER A 1 83 ? 4.111 1.318 26.043 1.00 47.41 83 SER A O 1
ATOM 646 N N . GLY A 1 84 ? 2.935 0.621 24.243 1.00 51.16 84 GLY A N 1
ATOM 647 C CA . GLY A 1 84 ? 1.646 0.400 24.899 1.00 51.16 84 GLY A CA 1
ATOM 648 C C . GLY A 1 84 ? 0.704 -0.445 24.028 1.00 51.16 84 GLY A C 1
ATOM 649 O O . GLY A 1 84 ? 0.720 -0.334 22.809 1.00 51.16 84 GLY A O 1
ATOM 650 N N . THR A 1 85 ? -0.083 -1.314 24.667 1.00 54.53 85 THR A N 1
ATOM 651 C CA . THR A 1 85 ? -0.968 -2.338 24.078 1.00 54.53 85 THR A CA 1
ATOM 652 C C . THR A 1 85 ? -2.299 -1.804 23.544 1.00 54.53 85 THR A C 1
ATOM 654 O O . THR A 1 85 ? -3.076 -1.242 24.313 1.00 54.53 85 THR A O 1
ATOM 657 N N . GLU A 1 86 ? -2.614 -2.133 22.287 1.00 56.34 86 GLU A N 1
ATOM 658 C CA . GLU A 1 86 ? -3.961 -2.127 21.701 1.00 56.34 86 GLU A CA 1
ATOM 659 C C . GLU A 1 86 ? -3.935 -3.084 20.486 1.00 56.34 86 GLU A C 1
ATOM 661 O O . GLU A 1 86 ? -3.248 -2.822 19.504 1.00 56.34 86 GLU A O 1
ATOM 666 N N . GLU A 1 87 ? -4.569 -4.258 20.566 1.00 67.75 87 GLU A N 1
ATOM 667 C CA . GLU A 1 87 ? -4.364 -5.365 19.603 1.00 67.75 87 GLU A CA 1
ATOM 668 C C . GLU A 1 87 ? -4.616 -4.968 18.139 1.00 67.75 87 GLU A C 1
ATOM 670 O O . GLU A 1 87 ? -3.834 -5.331 17.264 1.00 67.75 87 GLU A O 1
ATOM 675 N N . ASN A 1 88 ? -5.634 -4.146 17.866 1.00 66.00 88 ASN A N 1
ATOM 676 C CA . ASN A 1 88 ? -5.889 -3.635 16.517 1.00 66.00 88 ASN A CA 1
ATOM 677 C C . ASN A 1 88 ? -4.834 -2.615 16.049 1.00 66.00 88 ASN A C 1
ATOM 679 O O . ASN A 1 88 ? -4.592 -2.499 14.848 1.00 66.00 88 ASN A O 1
ATOM 683 N N . TYR A 1 89 ? -4.210 -1.863 16.964 1.00 75.88 89 TYR A N 1
ATOM 684 C CA . TYR A 1 89 ? -3.076 -1.004 16.604 1.00 75.88 89 TYR A CA 1
ATOM 685 C C . TYR A 1 89 ? -1.864 -1.856 16.257 1.00 75.88 89 TYR A C 1
ATOM 687 O O . TYR A 1 89 ? -1.244 -1.596 15.233 1.00 75.88 89 TYR A O 1
ATOM 695 N N . ASN A 1 90 ? -1.597 -2.909 17.036 1.00 81.81 90 ASN A N 1
ATOM 696 C CA . ASN A 1 90 ? -0.537 -3.868 16.731 1.00 81.81 90 ASN A CA 1
ATOM 697 C C . ASN A 1 90 ? -0.767 -4.550 15.374 1.00 81.81 90 ASN A C 1
ATOM 699 O O . ASN A 1 90 ? 0.161 -4.636 14.577 1.00 81.81 90 ASN A O 1
ATOM 703 N N . GLU A 1 91 ? -1.994 -4.992 15.072 1.00 89.12 91 GLU A N 1
ATOM 704 C CA . GLU A 1 91 ? -2.316 -5.572 13.760 1.00 89.12 91 GLU A CA 1
ATOM 705 C C . GLU A 1 91 ? -2.072 -4.560 12.635 1.00 89.12 91 GLU A C 1
ATOM 707 O O . GLU A 1 91 ? -1.413 -4.877 11.646 1.00 89.12 91 GLU A O 1
ATOM 712 N N . ARG A 1 92 ? -2.562 -3.322 12.788 1.00 91.44 92 ARG A N 1
ATOM 713 C CA . ARG A 1 92 ? -2.348 -2.264 11.796 1.00 91.44 92 ARG A CA 1
ATOM 714 C C . ARG A 1 92 ? -0.862 -1.970 11.594 1.00 91.44 92 ARG A C 1
ATOM 716 O O . ARG A 1 92 ? -0.437 -1.805 10.457 1.00 91.44 92 ARG A O 1
ATOM 723 N N . GLU A 1 93 ? -0.086 -1.885 12.669 1.00 90.38 93 GLU A N 1
ATOM 724 C CA . GLU A 1 93 ? 1.356 -1.628 12.615 1.00 90.38 93 GLU A CA 1
ATOM 725 C C . GLU A 1 93 ? 2.118 -2.777 11.955 1.00 90.38 93 GLU A C 1
ATOM 727 O O . GLU A 1 93 ? 2.950 -2.518 11.088 1.00 90.38 93 GLU A O 1
ATOM 732 N N . GLN A 1 94 ? 1.784 -4.031 12.275 1.00 91.31 94 GLN A N 1
ATOM 733 C CA . GLN A 1 94 ? 2.372 -5.195 11.614 1.00 91.31 94 GLN A CA 1
ATOM 734 C C . GLN A 1 94 ? 2.076 -5.187 10.111 1.00 91.31 94 GLN A C 1
ATOM 736 O O . GLN A 1 94 ? 2.983 -5.343 9.301 1.00 91.31 94 GLN A O 1
ATOM 741 N N . LEU A 1 95 ? 0.824 -4.931 9.725 1.00 95.31 95 LEU A N 1
ATOM 742 C CA . LEU A 1 95 ? 0.441 -4.850 8.316 1.00 95.31 95 LEU A CA 1
ATOM 743 C C . LEU A 1 95 ? 1.127 -3.683 7.588 1.00 95.31 95 LEU A C 1
ATOM 745 O O . LEU A 1 95 ? 1.446 -3.804 6.407 1.00 95.31 95 LEU A O 1
ATOM 749 N N . LEU A 1 96 ? 1.362 -2.554 8.266 1.00 95.00 96 LEU A N 1
ATOM 750 C CA . LEU A 1 96 ? 2.111 -1.427 7.698 1.00 95.00 96 LEU A CA 1
ATOM 751 C C . LEU A 1 96 ? 3.594 -1.759 7.513 1.00 95.00 96 LEU A C 1
ATOM 753 O O . LEU A 1 96 ? 4.160 -1.364 6.493 1.00 95.00 96 LEU A O 1
ATOM 757 N N . GLN A 1 97 ? 4.201 -2.508 8.438 1.00 94.19 97 GLN A N 1
ATOM 758 C CA . GLN A 1 97 ? 5.561 -3.022 8.276 1.00 94.19 97 GLN A CA 1
ATOM 759 C C . GLN A 1 97 ? 5.642 -3.970 7.073 1.00 94.19 97 GLN A C 1
ATOM 761 O O . GLN A 1 97 ? 6.453 -3.743 6.177 1.00 94.19 97 GLN A O 1
ATOM 766 N N . ASP A 1 98 ? 4.747 -4.959 6.997 1.00 95.00 98 ASP A N 1
ATOM 767 C CA . ASP A 1 98 ? 4.707 -5.931 5.898 1.00 95.00 98 ASP A CA 1
ATOM 768 C C . ASP A 1 98 ? 4.506 -5.237 4.537 1.00 95.00 98 ASP A C 1
ATOM 770 O O . ASP A 1 98 ? 5.160 -5.572 3.544 1.00 95.00 98 ASP A O 1
ATOM 774 N N . LEU A 1 99 ? 3.617 -4.236 4.481 1.00 96.44 99 LEU A N 1
ATOM 775 C CA . LEU A 1 99 ? 3.396 -3.436 3.278 1.00 96.44 99 LEU A CA 1
ATOM 776 C C . LEU A 1 99 ? 4.640 -2.616 2.907 1.00 96.44 99 LEU A C 1
ATOM 778 O O . LEU A 1 99 ? 4.990 -2.558 1.727 1.00 96.44 99 LEU A O 1
ATOM 782 N N . SER A 1 100 ? 5.312 -1.998 3.883 1.00 95.38 100 SER A N 1
ATOM 783 C CA . SER A 1 100 ? 6.557 -1.254 3.648 1.00 95.38 100 SER A CA 1
ATOM 784 C C . SER A 1 100 ? 7.628 -2.163 3.042 1.00 95.38 100 SER A C 1
ATOM 786 O O . SER A 1 100 ? 8.169 -1.849 1.981 1.00 95.38 100 SER A O 1
ATOM 788 N N . ASP A 1 101 ? 7.866 -3.325 3.650 1.00 95.12 101 ASP A N 1
ATOM 789 C CA . ASP A 1 101 ? 8.874 -4.289 3.198 1.00 95.12 101 ASP A CA 1
ATOM 790 C C . ASP A 1 101 ? 8.554 -4.829 1.794 1.00 95.12 101 ASP A C 1
ATOM 792 O O . ASP A 1 101 ? 9.446 -5.031 0.959 1.00 95.12 101 ASP A O 1
ATOM 796 N N . MET A 1 102 ? 7.265 -5.029 1.494 1.00 96.19 102 MET A N 1
ATOM 7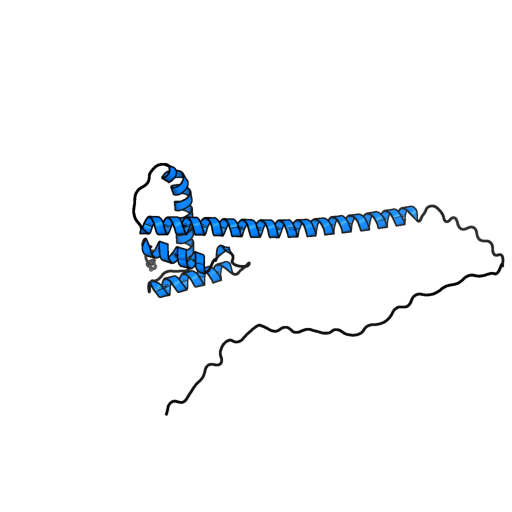97 C CA . MET A 1 102 ? 6.804 -5.403 0.159 1.00 96.19 102 MET A CA 1
ATOM 798 C C . MET A 1 102 ? 7.110 -4.309 -0.872 1.00 96.19 102 MET A C 1
ATOM 800 O O . MET A 1 102 ? 7.624 -4.618 -1.952 1.00 96.19 102 MET A O 1
ATOM 804 N N . ILE A 1 103 ? 6.802 -3.046 -0.564 1.00 95.75 103 ILE A N 1
ATOM 805 C CA . ILE A 1 103 ? 7.056 -1.906 -1.458 1.00 95.75 103 ILE A CA 1
ATOM 806 C C . ILE A 1 103 ? 8.555 -1.773 -1.741 1.00 95.75 103 ILE A C 1
ATOM 808 O O . ILE A 1 103 ? 8.938 -1.633 -2.908 1.00 95.75 103 ILE A O 1
ATOM 812 N N . ASP A 1 104 ? 9.395 -1.882 -0.715 1.00 95.25 104 ASP A N 1
ATOM 813 C CA . ASP A 1 104 ? 10.852 -1.817 -0.854 1.00 95.25 104 ASP A CA 1
ATOM 814 C C . ASP A 1 104 ? 11.379 -2.979 -1.705 1.00 95.25 104 ASP A C 1
ATOM 816 O O . ASP A 1 104 ? 12.108 -2.772 -2.681 1.00 95.25 104 ASP A O 1
ATOM 820 N N . SER A 1 105 ? 10.889 -4.196 -1.454 1.00 94.75 105 SER A N 1
ATOM 821 C CA . SER A 1 105 ? 11.213 -5.376 -2.265 1.00 94.75 105 SER A CA 1
ATOM 822 C C . SER A 1 105 ? 10.831 -5.200 -3.741 1.00 94.75 105 SER A C 1
ATOM 824 O O . SER A 1 105 ? 11.558 -5.636 -4.639 1.00 94.75 105 SER A O 1
ATOM 826 N N . ILE A 1 106 ? 9.685 -4.574 -4.029 1.00 93.31 106 ILE A N 1
ATOM 827 C CA . ILE A 1 106 ? 9.255 -4.252 -5.399 1.00 93.31 106 ILE A CA 1
ATOM 828 C C . ILE A 1 106 ? 10.187 -3.202 -6.018 1.00 93.31 106 ILE A C 1
ATOM 830 O O . ILE A 1 106 ? 10.579 -3.328 -7.184 1.00 93.31 106 ILE A O 1
ATOM 834 N N . ALA A 1 107 ? 10.562 -2.170 -5.262 1.00 91.75 107 ALA A N 1
ATOM 835 C CA . ALA A 1 107 ? 11.468 -1.127 -5.730 1.00 91.75 107 ALA A CA 1
ATOM 836 C C . ALA A 1 107 ? 12.849 -1.698 -6.097 1.00 91.75 107 ALA A C 1
ATOM 838 O O . ALA A 1 107 ? 13.377 -1.381 -7.170 1.00 91.75 107 ALA A O 1
ATOM 839 N N . ASP A 1 108 ? 13.388 -2.599 -5.278 1.00 91.56 108 ASP A N 1
ATOM 840 C CA . ASP A 1 108 ? 14.675 -3.258 -5.514 1.00 91.56 108 ASP A CA 1
ATOM 841 C C . ASP A 1 108 ? 14.637 -4.199 -6.723 1.00 91.56 108 ASP A C 1
ATOM 843 O O . ASP A 1 108 ? 15.531 -4.166 -7.579 1.00 91.56 108 ASP A O 1
ATOM 847 N N . LYS A 1 109 ? 13.555 -4.970 -6.894 1.00 88.12 109 LYS A N 1
ATOM 848 C CA . LYS A 1 109 ? 13.328 -5.775 -8.111 1.00 88.12 109 LYS A CA 1
ATOM 849 C C . LYS A 1 109 ? 13.282 -4.904 -9.371 1.00 88.12 109 LYS A C 1
ATOM 851 O O . LYS A 1 109 ? 13.852 -5.251 -10.405 1.00 88.12 109 LYS A O 1
ATOM 856 N N . LYS A 1 110 ? 12.640 -3.734 -9.301 1.00 86.75 110 LYS A N 1
ATOM 857 C CA . LYS A 1 110 ? 12.555 -2.800 -10.439 1.00 86.75 110 LYS A CA 1
ATOM 858 C C . LYS A 1 110 ? 13.896 -2.130 -10.733 1.00 86.75 110 LYS A C 1
ATOM 860 O O . LYS A 1 110 ? 14.174 -1.840 -11.897 1.00 86.75 110 LYS A O 1
ATOM 865 N N . ARG A 1 111 ? 14.726 -1.888 -9.715 1.00 82.81 111 ARG A N 1
ATOM 866 C CA . ARG A 1 111 ? 16.083 -1.346 -9.874 1.00 82.81 111 ARG A CA 1
ATOM 867 C C . ARG A 1 111 ? 17.014 -2.360 -10.531 1.00 82.81 111 ARG A C 1
ATOM 869 O O . ARG A 1 111 ? 17.585 -2.057 -11.574 1.00 82.81 111 ARG A O 1
ATOM 876 N N . THR A 1 112 ? 17.076 -3.577 -9.998 1.00 79.81 112 THR A N 1
ATOM 877 C CA . THR A 1 112 ? 17.915 -4.659 -10.540 1.00 79.81 112 THR A CA 1
ATOM 878 C C . THR A 1 112 ? 17.555 -4.989 -11.992 1.00 79.81 112 THR A C 1
ATOM 880 O O . THR A 1 112 ? 18.441 -5.109 -12.835 1.00 79.81 112 THR A O 1
ATOM 883 N N . PHE A 1 113 ? 16.263 -5.021 -12.341 1.00 74.94 113 PHE A N 1
ATOM 884 C CA . PHE A 1 113 ? 15.830 -5.235 -13.727 1.00 74.94 113 PHE A CA 1
ATOM 885 C C . PHE A 1 113 ? 16.270 -4.111 -14.682 1.00 74.94 113 PHE A C 1
ATOM 887 O O . PHE A 1 113 ? 16.653 -4.372 -15.826 1.00 74.94 113 PHE A O 1
ATOM 894 N N . LYS A 1 114 ? 16.234 -2.851 -14.229 1.00 76.31 114 LYS A N 1
ATOM 895 C CA . LYS A 1 114 ? 16.718 -1.706 -15.016 1.00 76.31 114 LYS A CA 1
ATOM 896 C C . LYS A 1 114 ? 18.235 -1.738 -15.193 1.00 76.31 114 LYS A C 1
ATOM 898 O O . LYS A 1 114 ? 18.701 -1.495 -16.301 1.00 76.31 114 LYS A O 1
ATOM 903 N N . GLU A 1 115 ? 18.986 -2.063 -14.145 1.00 70.31 115 GLU A N 1
ATOM 904 C CA . GLU A 1 115 ? 20.450 -2.160 -14.195 1.00 70.31 115 GLU A CA 1
ATOM 905 C C . GLU A 1 115 ? 20.922 -3.290 -15.119 1.00 70.31 115 GLU A C 1
ATOM 907 O O . GLU A 1 115 ? 21.808 -3.082 -15.946 1.00 70.31 115 GLU A O 1
ATOM 912 N N . GLU A 1 116 ? 20.294 -4.466 -15.054 1.00 60.69 116 GLU A N 1
ATOM 913 C CA . GLU A 1 116 ? 20.587 -5.584 -15.960 1.00 60.69 116 GLU A CA 1
ATOM 914 C C . GLU A 1 116 ? 20.281 -5.241 -17.425 1.00 60.69 116 GLU A C 1
ATOM 916 O O . GLU A 1 116 ? 21.038 -5.601 -18.333 1.00 60.69 116 GLU A O 1
ATOM 921 N N . LYS A 1 117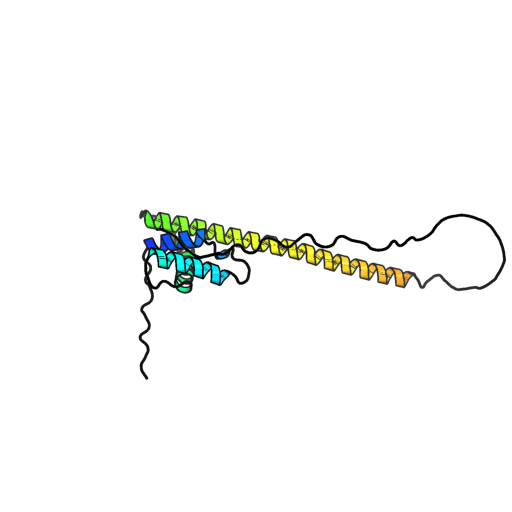 ? 19.192 -4.504 -17.676 1.00 63.50 117 LYS A N 1
ATOM 922 C CA . LYS A 1 117 ? 18.872 -4.010 -19.019 1.00 63.50 117 LYS A CA 1
ATOM 923 C C . LYS A 1 117 ? 19.895 -2.970 -19.494 1.00 63.50 117 LYS A C 1
ATOM 925 O O . LYS A 1 117 ? 20.360 -3.080 -20.625 1.00 63.50 117 LYS A O 1
ATOM 930 N N . GLY A 1 118 ? 20.289 -2.034 -18.631 1.00 59.66 118 GLY A N 1
ATOM 931 C CA . GLY A 1 118 ? 21.300 -1.016 -18.934 1.00 59.66 118 GLY A CA 1
ATOM 932 C C . GLY A 1 118 ? 22.667 -1.619 -19.264 1.00 59.66 118 GLY A C 1
ATOM 933 O O . GLY A 1 118 ? 23.263 -1.264 -20.273 1.00 59.66 118 GLY A O 1
ATOM 934 N N . LYS A 1 119 ? 23.125 -2.625 -18.505 1.00 64.00 119 LYS A N 1
ATOM 935 C CA . LYS A 1 119 ? 24.380 -3.346 -18.798 1.00 64.00 119 LYS A CA 1
ATOM 936 C C . LYS A 1 119 ? 24.356 -4.069 -20.149 1.00 64.00 119 LYS A C 1
ATOM 938 O O . LYS A 1 119 ? 25.396 -4.211 -20.785 1.00 64.00 119 LYS A O 1
ATOM 943 N N . LYS A 1 120 ? 23.200 -4.582 -20.587 1.00 63.34 120 LYS A N 1
ATOM 944 C CA . LYS A 1 120 ? 23.066 -5.218 -21.913 1.00 63.34 120 LYS A CA 1
ATOM 945 C C . LYS A 1 120 ? 23.075 -4.198 -23.049 1.00 63.34 120 LYS A C 1
ATOM 947 O O . LYS A 1 120 ? 23.576 -4.508 -24.125 1.00 63.34 120 LYS A O 1
ATOM 952 N N . GLU A 1 121 ? 22.518 -3.018 -22.817 1.00 59.88 121 GLU A N 1
ATOM 953 C CA . GLU A 1 121 ? 22.505 -1.919 -23.783 1.00 59.88 121 GLU A CA 1
ATOM 954 C C . GLU A 1 121 ? 23.905 -1.313 -23.954 1.00 59.88 121 GLU A C 1
ATOM 956 O O . GLU A 1 121 ? 24.395 -1.237 -25.077 1.00 59.88 121 GLU A O 1
ATOM 961 N N . ASP A 1 122 ? 24.613 -1.060 -22.852 1.00 59.06 122 ASP A N 1
ATOM 962 C CA . ASP A 1 122 ? 25.996 -0.564 -22.849 1.00 59.06 122 ASP A CA 1
ATOM 963 C C . ASP A 1 122 ? 26.975 -1.537 -23.541 1.00 59.06 122 ASP A C 1
ATOM 965 O O . ASP A 1 122 ? 27.789 -1.148 -24.381 1.00 59.06 122 ASP A O 1
ATOM 969 N N . LYS A 1 123 ? 26.822 -2.851 -23.305 1.00 61.38 123 LYS A N 1
ATOM 970 C CA . LYS A 1 123 ? 27.570 -3.893 -24.040 1.00 61.38 123 LYS A CA 1
ATOM 971 C C . LYS A 1 123 ? 27.310 -3.872 -25.548 1.00 61.38 123 LYS A C 1
ATOM 973 O O . LYS A 1 123 ? 28.203 -4.193 -26.323 1.00 61.38 123 LYS A O 1
ATOM 978 N N . ARG A 1 124 ? 26.092 -3.531 -25.977 1.00 60.66 124 ARG A N 1
ATOM 979 C CA . ARG A 1 124 ? 25.743 -3.459 -27.402 1.00 60.66 124 ARG A CA 1
ATOM 980 C C . ARG A 1 124 ? 26.340 -2.217 -28.061 1.00 60.66 124 ARG A C 1
ATOM 982 O O . ARG A 1 124 ? 26.773 -2.298 -29.208 1.00 60.66 124 ARG A O 1
ATOM 989 N N . GLU A 1 125 ? 26.353 -1.086 -27.365 1.00 63.41 125 GLU A N 1
ATOM 990 C CA . GLU A 1 125 ? 26.951 0.151 -27.876 1.00 63.41 125 GLU A CA 1
ATOM 991 C C . GLU A 1 125 ? 28.478 0.047 -27.962 1.00 63.41 125 GLU A C 1
ATOM 993 O O . GLU A 1 125 ? 29.056 0.399 -28.992 1.00 63.41 125 GLU A O 1
ATOM 998 N N . THR A 1 126 ? 29.124 -0.524 -26.942 1.00 68.75 126 THR A N 1
ATOM 999 C CA . THR A 1 126 ? 30.572 -0.793 -26.955 1.00 68.75 126 THR A CA 1
ATOM 1000 C C . THR A 1 126 ? 30.973 -1.788 -28.046 1.00 68.75 126 THR A C 1
ATOM 1002 O O . THR A 1 126 ? 31.906 -1.508 -28.797 1.00 68.75 126 THR A O 1
ATOM 1005 N N . ASP A 1 127 ? 30.247 -2.899 -28.217 1.00 70.25 127 ASP A N 1
ATOM 1006 C CA . ASP A 1 127 ? 30.497 -3.854 -29.310 1.00 70.25 127 ASP A CA 1
ATOM 1007 C C . ASP A 1 127 ? 30.314 -3.208 -30.696 1.00 70.25 127 ASP A C 1
ATOM 1009 O O . ASP A 1 127 ? 31.157 -3.345 -31.587 1.00 70.25 127 ASP A O 1
ATOM 1013 N N . GLY A 1 128 ? 29.272 -2.386 -30.856 1.00 74.31 128 GLY A N 1
ATOM 1014 C CA . GLY A 1 128 ? 29.061 -1.598 -32.071 1.00 74.31 128 GLY A CA 1
ATOM 1015 C C . GLY A 1 128 ? 30.207 -0.622 -32.364 1.00 74.31 128 GLY A C 1
ATOM 1016 O O . GLY A 1 128 ? 30.630 -0.489 -33.517 1.00 74.31 128 GLY A O 1
ATOM 1017 N N . HIS A 1 129 ? 30.743 0.038 -31.334 1.00 73.31 129 HIS A N 1
ATOM 1018 C CA . HIS A 1 129 ? 31.883 0.939 -31.481 1.00 73.31 129 HIS A CA 1
ATOM 1019 C C . HIS A 1 129 ? 33.154 0.186 -31.898 1.00 73.31 129 HIS A C 1
ATOM 1021 O O . HIS A 1 129 ? 33.845 0.635 -32.819 1.00 73.31 129 HIS A O 1
ATOM 1027 N N . MET A 1 130 ? 33.435 -0.969 -31.288 1.00 78.31 130 MET A N 1
ATOM 1028 C CA . MET A 1 130 ? 34.611 -1.783 -31.614 1.00 78.31 130 MET A CA 1
ATOM 1029 C C . MET A 1 130 ? 34.600 -2.262 -33.071 1.00 78.31 130 MET A C 1
ATOM 1031 O O . MET A 1 130 ? 35.612 -2.157 -33.763 1.00 78.31 130 MET A O 1
ATOM 1035 N N . ILE A 1 131 ? 33.453 -2.730 -33.577 1.00 80.81 131 ILE A N 1
ATOM 1036 C CA . ILE A 1 131 ? 33.320 -3.174 -34.976 1.00 80.81 131 ILE A CA 1
ATOM 1037 C C . ILE A 1 131 ? 33.560 -2.010 -35.950 1.00 80.81 131 ILE A C 1
ATOM 1039 O O . ILE A 1 131 ? 34.222 -2.176 -36.983 1.00 80.81 131 ILE A O 1
ATOM 1043 N N . ARG A 1 132 ? 33.044 -0.817 -35.625 1.00 86.50 132 ARG A N 1
ATOM 1044 C CA . ARG A 1 132 ? 33.233 0.386 -36.447 1.00 86.50 132 ARG A CA 1
ATOM 1045 C C . ARG A 1 132 ? 34.702 0.800 -36.509 1.00 86.50 132 ARG A C 1
ATOM 1047 O O . ARG A 1 132 ? 35.189 1.092 -37.601 1.00 86.50 132 ARG A O 1
ATOM 1054 N N . GLU A 1 133 ? 35.404 0.789 -35.378 1.00 79.31 133 GLU A N 1
ATOM 1055 C CA . GLU A 1 133 ? 36.843 1.073 -35.349 1.00 79.31 133 GLU A CA 1
ATOM 1056 C C . GLU A 1 133 ? 37.646 0.033 -36.129 1.00 79.31 133 GLU A C 1
ATOM 1058 O O . GLU A 1 133 ? 38.441 0.398 -36.993 1.00 79.31 133 GLU A O 1
ATOM 1063 N N . ALA A 1 134 ? 37.396 -1.259 -35.902 1.00 83.31 134 ALA A N 1
ATOM 1064 C CA . ALA A 1 134 ? 38.110 -2.334 -36.587 1.00 83.31 134 ALA A CA 1
ATOM 1065 C C . ALA A 1 134 ? 37.964 -2.249 -38.117 1.00 83.31 134 ALA A C 1
ATOM 1067 O O . ALA A 1 134 ? 38.931 -2.460 -38.850 1.00 83.31 134 ALA A O 1
ATOM 1068 N N . THR A 1 135 ? 36.778 -1.875 -38.606 1.00 82.06 135 THR A N 1
ATOM 1069 C CA . THR A 1 135 ? 36.525 -1.681 -40.043 1.00 82.06 135 THR A CA 1
ATOM 1070 C C . THR A 1 135 ? 37.301 -0.484 -40.601 1.00 82.06 135 THR A C 1
ATOM 1072 O O . THR A 1 135 ? 37.926 -0.598 -41.655 1.00 82.06 135 THR A O 1
ATOM 1075 N N . MET A 1 136 ? 37.321 0.649 -39.887 1.00 81.56 136 MET A N 1
ATOM 1076 C CA . MET A 1 136 ? 38.090 1.840 -40.282 1.00 81.56 136 MET A CA 1
ATOM 1077 C C . MET A 1 136 ? 39.597 1.547 -40.324 1.00 81.56 136 MET A C 1
ATOM 1079 O O . MET A 1 136 ? 40.285 1.938 -41.268 1.00 81.56 136 MET A O 1
ATOM 1083 N N . VAL A 1 137 ? 40.112 0.812 -39.335 1.00 80.88 137 VAL A N 1
ATOM 1084 C CA . VAL A 1 137 ? 41.523 0.404 -39.268 1.00 80.88 137 VAL A CA 1
ATOM 1085 C C . VAL A 1 137 ? 41.879 -0.560 -40.403 1.00 80.88 137 VAL A C 1
ATOM 1087 O O . VAL A 1 137 ? 42.934 -0.412 -41.017 1.00 80.88 137 VAL A O 1
ATOM 1090 N N . ALA A 1 138 ? 41.001 -1.511 -40.733 1.00 72.94 138 ALA A N 1
ATOM 1091 C CA . ALA A 1 138 ? 41.205 -2.428 -41.855 1.00 72.94 138 ALA A CA 1
ATOM 1092 C C . ALA A 1 138 ? 41.231 -1.698 -43.210 1.00 72.94 138 ALA A C 1
ATOM 1094 O O . ALA A 1 138 ? 42.076 -2.000 -44.048 1.00 72.94 138 ALA A O 1
ATOM 1095 N N . MET A 1 139 ? 40.365 -0.698 -43.408 1.00 69.31 139 MET A N 1
ATOM 1096 C CA . MET A 1 139 ? 40.366 0.129 -44.623 1.00 69.31 139 MET A CA 1
ATOM 1097 C C . MET A 1 139 ? 41.594 1.041 -44.711 1.00 69.31 139 MET A C 1
ATOM 1099 O O . MET A 1 139 ? 42.140 1.222 -45.794 1.00 69.31 139 MET A O 1
ATOM 1103 N N . SER A 1 140 ? 42.072 1.558 -43.576 1.00 70.06 140 SER A N 1
ATOM 1104 C CA . SER A 1 140 ? 43.266 2.417 -43.517 1.00 70.06 140 SER A CA 1
ATOM 1105 C C . SER A 1 140 ? 44.568 1.636 -43.734 1.00 70.06 140 SER A C 1
ATOM 1107 O O . SER A 1 140 ? 45.563 2.195 -44.181 1.00 70.06 140 SER A O 1
ATOM 1109 N N . ARG A 1 141 ? 44.567 0.329 -43.437 1.00 60.00 141 ARG A N 1
ATOM 1110 C CA . ARG A 1 141 ? 45.676 -0.594 -43.733 1.00 60.00 141 ARG A CA 1
ATOM 1111 C C . ARG A 1 141 ? 45.626 -1.179 -45.149 1.00 60.00 141 ARG A C 1
ATOM 1113 O O . ARG A 1 141 ? 46.612 -1.753 -45.586 1.00 60.00 141 ARG A O 1
ATOM 1120 N N . GLY A 1 142 ? 44.511 -1.024 -45.867 1.00 54.09 142 GLY A N 1
ATOM 1121 C CA . GLY A 1 142 ? 44.325 -1.522 -47.234 1.00 54.09 142 GLY A CA 1
ATOM 1122 C C . GLY A 1 142 ? 44.835 -0.598 -48.347 1.00 54.09 142 GLY A C 1
ATOM 1123 O O . GLY A 1 142 ? 44.636 -0.918 -49.513 1.00 54.09 142 GLY A O 1
ATOM 1124 N N . THR A 1 143 ? 45.465 0.538 -48.027 1.00 48.59 143 THR A N 1
ATOM 1125 C CA . THR A 1 143 ? 45.977 1.510 -49.020 1.00 48.59 143 THR A CA 1
ATOM 1126 C C . THR A 1 143 ? 47.491 1.729 -48.953 1.00 48.59 143 THR A C 1
ATOM 1128 O O . THR A 1 143 ? 47.983 2.750 -49.421 1.00 48.59 143 THR A O 1
ATOM 1131 N N . ALA A 1 144 ? 48.243 0.788 -48.386 1.00 45.53 144 ALA A N 1
ATOM 1132 C CA . ALA A 1 144 ? 49.704 0.801 -48.402 1.00 45.53 144 ALA A CA 1
ATOM 1133 C C . ALA A 1 144 ? 50.214 -0.622 -48.651 1.00 45.53 144 ALA A C 1
ATOM 1135 O O . ALA A 1 144 ? 50.645 -1.276 -47.715 1.00 45.53 144 ALA A O 1
ATOM 1136 N N . ASP A 1 145 ? 49.990 -1.120 -49.873 1.00 42.25 145 ASP A N 1
ATOM 1137 C CA . ASP A 1 145 ? 50.799 -2.128 -50.590 1.00 42.25 145 ASP A CA 1
ATOM 1138 C C . ASP A 1 145 ? 49.987 -2.675 -51.778 1.00 42.25 145 ASP A C 1
ATOM 1140 O O . ASP A 1 145 ? 49.514 -3.808 -51.778 1.00 42.25 145 ASP A O 1
ATOM 1144 N N . THR A 1 146 ? 49.761 -1.855 -52.808 1.00 37.94 146 THR A N 1
ATOM 1145 C CA . THR A 1 146 ? 49.482 -2.345 -54.171 1.00 37.94 146 THR A CA 1
ATOM 1146 C C . THR A 1 146 ? 49.872 -1.249 -55.159 1.00 37.94 146 THR A C 1
ATOM 1148 O O . THR A 1 146 ? 49.026 -0.576 -55.744 1.00 37.94 146 THR A O 1
ATOM 1151 N N . GLU A 1 147 ? 51.178 -1.035 -55.314 1.00 35.34 147 GLU A N 1
ATOM 1152 C CA . GLU A 1 147 ? 51.677 -0.416 -56.538 1.00 35.34 147 GLU A CA 1
ATOM 1153 C C . GLU A 1 147 ? 51.576 -1.469 -57.645 1.00 35.34 147 GLU A C 1
ATOM 1155 O O . GLU A 1 147 ? 52.149 -2.555 -57.577 1.00 35.34 147 GLU A O 1
ATOM 1160 N N . VAL A 1 148 ? 50.718 -1.162 -58.609 1.00 41.41 148 VAL A N 1
ATOM 1161 C CA . VAL A 1 148 ? 50.464 -1.908 -59.837 1.00 41.41 148 VAL A CA 1
ATOM 1162 C C . VAL A 1 148 ? 51.658 -1.720 -60.771 1.00 41.41 148 VAL A C 1
ATOM 1164 O O . VAL A 1 148 ? 51.855 -0.628 -61.291 1.00 41.41 148 VAL A O 1
ATOM 1167 N N . GLU A 1 149 ? 52.414 -2.785 -61.025 1.00 34.47 149 GLU A N 1
ATOM 1168 C CA . GLU A 1 149 ? 53.256 -2.908 -62.218 1.00 34.47 149 GLU A CA 1
ATOM 1169 C C . GLU A 1 149 ? 52.757 -4.112 -63.022 1.00 34.47 149 GLU A C 1
ATOM 1171 O O . GLU A 1 149 ? 52.511 -5.199 -62.491 1.00 34.47 149 GLU A O 1
ATOM 1176 N N . SER A 1 150 ? 52.493 -3.848 -64.296 1.00 45.66 150 SER A N 1
ATOM 1177 C CA . SER A 1 150 ? 51.765 -4.688 -65.236 1.00 45.66 150 SER A CA 1
ATOM 1178 C C . SER A 1 150 ? 52.768 -5.364 -66.157 1.00 45.66 150 SER A C 1
ATOM 1180 O O . SER A 1 150 ? 53.420 -4.681 -66.939 1.00 45.66 150 SER A O 1
ATOM 1182 N N . SER A 1 151 ? 52.845 -6.695 -66.147 1.00 36.53 151 SER A N 1
ATOM 1183 C CA . SER A 1 151 ? 53.499 -7.436 -67.230 1.00 36.53 151 SER A CA 1
ATOM 1184 C C . SER A 1 151 ? 52.931 -8.850 -67.356 1.00 36.53 151 SER A C 1
ATOM 1186 O O . SER A 1 151 ? 52.977 -9.641 -66.412 1.00 36.53 151 SER A O 1
ATOM 1188 N N . ASP A 1 152 ? 52.367 -9.139 -68.528 1.00 41.47 152 ASP A N 1
ATOM 1189 C CA . ASP A 1 152 ? 51.846 -10.440 -68.943 1.00 41.47 152 ASP A CA 1
ATOM 1190 C C . ASP A 1 152 ? 52.974 -11.469 -69.094 1.00 41.47 152 ASP A C 1
ATOM 1192 O O . ASP A 1 152 ? 53.911 -11.249 -69.862 1.00 41.47 152 ASP A O 1
ATOM 1196 N N . THR A 1 153 ? 52.868 -12.645 -68.463 1.00 35.16 153 THR A N 1
ATOM 1197 C CA . THR A 1 153 ? 53.479 -13.874 -69.003 1.00 35.16 153 THR A CA 1
ATOM 1198 C C . THR A 1 153 ? 52.779 -15.142 -68.493 1.00 35.16 153 THR A C 1
ATOM 1200 O O . THR A 1 153 ? 52.591 -15.347 -67.296 1.00 35.16 153 THR A O 1
ATOM 1203 N N . GLU A 1 154 ? 52.403 -15.984 -69.454 1.00 37.94 154 GLU A N 1
ATOM 1204 C CA . GLU A 1 154 ? 51.807 -17.324 -69.374 1.00 37.94 154 GLU A CA 1
ATOM 1205 C C . GLU A 1 154 ? 52.525 -18.302 -68.418 1.00 37.94 154 GLU A C 1
ATOM 1207 O O . GLU A 1 154 ? 53.754 -18.340 -68.365 1.00 37.94 154 GLU A O 1
ATOM 1212 N N . GLY A 1 155 ? 51.778 -19.193 -67.746 1.00 32.28 155 GLY A N 1
ATOM 1213 C CA . GLY A 1 155 ? 52.387 -20.299 -66.992 1.00 32.28 155 GLY A CA 1
ATOM 1214 C C . GLY A 1 155 ? 51.448 -21.100 -66.086 1.00 32.28 155 GLY A C 1
ATOM 1215 O O . GLY A 1 155 ? 51.229 -20.768 -64.930 1.00 32.28 155 GLY A O 1
ATOM 1216 N N . SER A 1 156 ? 50.926 -22.196 -66.629 1.00 40.38 156 SER A N 1
ATOM 1217 C CA . SER A 1 156 ? 50.005 -23.185 -66.050 1.00 40.38 156 SER A CA 1
ATOM 1218 C C . SER A 1 156 ? 50.488 -23.915 -64.773 1.00 40.38 156 SER A C 1
ATOM 1220 O O . SER A 1 156 ? 51.586 -24.462 -64.778 1.00 40.38 156 SER A O 1
ATOM 1222 N N . SER A 1 157 ? 49.629 -24.063 -63.746 1.00 36.03 157 SER A N 1
ATOM 1223 C CA . SER A 1 157 ? 49.198 -25.364 -63.157 1.00 36.03 157 SER A CA 1
ATOM 1224 C C . SER A 1 157 ? 48.684 -25.297 -61.705 1.00 36.03 157 SER A C 1
ATOM 1226 O O . SER A 1 157 ? 49.402 -24.959 -60.773 1.00 36.03 157 SER A O 1
ATOM 1228 N N . SER A 1 158 ? 47.443 -25.776 -61.549 1.00 43.91 158 SER A N 1
ATOM 1229 C CA . SER A 1 158 ? 46.868 -26.549 -60.429 1.00 43.91 158 SER A CA 1
ATOM 1230 C C . SER A 1 158 ? 46.967 -26.027 -58.981 1.00 43.91 158 SER A C 1
ATOM 1232 O O . SER A 1 158 ? 48.006 -26.118 -58.341 1.00 43.91 158 SER A O 1
ATOM 1234 N N . THR A 1 159 ? 45.822 -25.735 -58.352 1.00 36.75 159 THR A N 1
ATOM 1235 C CA . THR A 1 159 ? 45.100 -26.703 -57.492 1.00 36.75 159 THR A CA 1
ATOM 1236 C C . THR A 1 159 ? 43.780 -26.125 -56.938 1.00 36.75 159 THR A C 1
ATOM 1238 O O . THR A 1 159 ? 43.653 -24.954 -56.606 1.00 36.75 159 THR A O 1
ATOM 1241 N N . SER A 1 160 ? 42.775 -27.000 -56.924 1.00 38.72 160 SER A N 1
ATOM 1242 C CA . SER A 1 160 ? 41.406 -26.983 -56.374 1.00 38.72 160 SER A CA 1
ATOM 1243 C C . SER A 1 160 ? 41.232 -26.248 -55.017 1.00 38.72 160 SER A C 1
ATOM 1245 O O . SER A 1 160 ? 42.154 -26.246 -54.223 1.00 38.72 160 SER A O 1
ATOM 1247 N N . ALA A 1 161 ? 40.080 -25.713 -54.574 1.00 43.38 161 ALA A N 1
ATOM 1248 C CA . ALA A 1 161 ? 38.694 -26.109 -54.818 1.00 43.38 161 ALA A CA 1
ATOM 1249 C C . ALA A 1 161 ? 37.652 -25.072 -54.297 1.00 43.38 161 ALA A C 1
ATOM 1251 O O . ALA A 1 161 ? 37.819 -24.481 -53.239 1.00 43.38 161 ALA A O 1
ATOM 1252 N N . LYS A 1 162 ? 36.527 -24.991 -55.034 1.00 42.38 162 LYS A N 1
ATOM 1253 C CA . LYS A 1 162 ? 35.098 -24.791 -54.654 1.00 42.38 162 LYS A CA 1
ATOM 1254 C C . LYS A 1 162 ? 34.711 -23.695 -53.637 1.00 42.38 162 LYS A C 1
ATOM 1256 O O . LYS A 1 162 ? 34.937 -23.822 -52.448 1.00 42.38 162 LYS A O 1
ATOM 1261 N N . ARG A 1 163 ? 34.033 -22.618 -54.062 1.00 42.62 163 ARG A N 1
ATOM 1262 C CA . ARG A 1 163 ? 32.626 -22.486 -54.547 1.00 42.62 163 ARG A CA 1
ATOM 1263 C C . ARG A 1 163 ? 31.597 -22.256 -53.425 1.00 42.62 163 ARG A C 1
ATOM 1265 O O . ARG A 1 163 ? 31.144 -23.177 -52.756 1.00 42.62 163 ARG A O 1
ATOM 1272 N N . VAL A 1 164 ? 31.142 -21.003 -53.385 1.00 44.81 164 VAL A N 1
ATOM 1273 C CA . VAL A 1 164 ? 29.911 -20.478 -52.776 1.00 44.81 164 VAL A CA 1
ATOM 1274 C C . VAL A 1 164 ? 28.678 -21.300 -53.172 1.00 44.81 164 VAL A C 1
ATOM 1276 O O . VAL A 1 164 ? 28.484 -21.632 -54.347 1.00 44.81 164 VAL A O 1
ATOM 1279 N N . LYS A 1 165 ? 27.782 -21.546 -52.209 1.00 44.22 165 LYS A N 1
ATOM 1280 C CA . LYS A 1 165 ? 26.399 -21.952 -52.484 1.00 44.22 165 LYS A CA 1
ATOM 1281 C C . LYS A 1 165 ? 25.436 -21.237 -51.530 1.00 44.22 165 LYS A C 1
ATOM 1283 O O . LYS A 1 165 ? 25.364 -21.551 -50.350 1.00 44.22 165 LYS A O 1
ATOM 1288 N N . ARG A 1 166 ? 24.700 -20.264 -52.079 1.00 41.78 166 ARG A N 1
ATOM 1289 C CA . ARG A 1 166 ? 23.432 -19.763 -51.529 1.00 41.78 166 ARG A CA 1
ATOM 1290 C C . ARG A 1 166 ? 22.352 -20.830 -51.740 1.00 41.78 166 ARG A C 1
ATOM 1292 O O . ARG A 1 166 ? 22.246 -21.377 -52.836 1.00 41.78 166 ARG A O 1
ATOM 1299 N N . SER A 1 167 ? 21.518 -21.042 -50.731 1.00 41.78 167 SER A N 1
ATOM 1300 C CA . SER A 1 167 ? 20.193 -21.674 -50.818 1.00 41.78 167 SER A CA 1
ATOM 1301 C C . SER A 1 167 ? 19.264 -20.836 -49.936 1.00 41.78 167 SER A C 1
ATOM 1303 O O . SER A 1 167 ? 19.495 -20.724 -48.740 1.00 41.78 167 SER A O 1
ATOM 1305 N N . SER A 1 168 ? 18.438 -19.965 -50.514 1.00 36.97 168 SER A N 1
ATOM 1306 C CA . SER A 1 168 ? 17.045 -20.223 -50.914 1.00 36.97 168 SER A CA 1
ATOM 1307 C C . SER A 1 168 ? 16.141 -20.665 -49.755 1.00 36.97 168 SER A C 1
ATOM 1309 O O . SER A 1 168 ? 16.076 -21.840 -49.419 1.00 36.97 168 SER A O 1
ATOM 1311 N N . VAL A 1 169 ? 15.439 -19.666 -49.210 1.00 46.94 169 VAL A N 1
ATOM 1312 C CA . VAL A 1 169 ? 14.089 -19.667 -48.615 1.00 46.94 169 VAL A CA 1
ATOM 1313 C C . VAL A 1 169 ? 13.302 -20.982 -48.658 1.00 46.94 169 VAL A C 1
ATOM 1315 O O . VAL A 1 169 ? 13.065 -21.519 -49.741 1.00 46.94 169 VAL A O 1
ATOM 1318 N N . LYS A 1 170 ? 12.754 -21.367 -47.493 1.00 35.09 170 LYS A N 1
ATOM 1319 C CA . LYS A 1 170 ? 11.316 -21.625 -47.261 1.00 35.09 170 LYS A CA 1
ATOM 1320 C C . LYS A 1 170 ? 11.031 -21.974 -45.790 1.00 35.09 170 LYS A C 1
ATOM 1322 O O . LYS A 1 170 ? 11.569 -22.940 -45.274 1.00 35.09 170 LYS A O 1
ATOM 1327 N N . GLY A 1 171 ? 10.099 -21.226 -45.197 1.00 32.50 171 GLY A N 1
ATOM 1328 C CA . GLY A 1 171 ? 9.026 -21.790 -44.374 1.00 32.50 171 GLY A CA 1
ATOM 1329 C C . GLY A 1 171 ? 9.315 -22.100 -42.905 1.00 32.50 171 GLY A C 1
A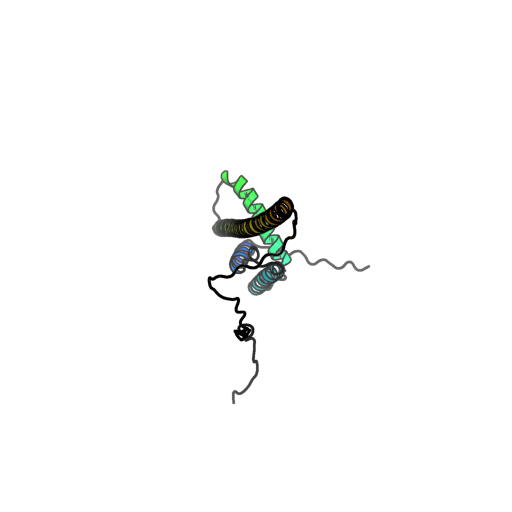TOM 1330 O O . GLY A 1 171 ? 9.715 -23.205 -42.573 1.00 32.50 171 GLY A O 1
ATOM 1331 N N . ALA A 1 172 ? 8.930 -21.174 -42.029 1.00 46.12 172 ALA A N 1
ATOM 1332 C CA . ALA A 1 172 ? 8.265 -21.503 -40.767 1.00 46.12 172 ALA A CA 1
ATOM 1333 C C . ALA A 1 172 ? 7.424 -20.289 -40.345 1.00 46.12 172 ALA A C 1
ATOM 1335 O O . ALA A 1 172 ? 7.838 -19.434 -39.568 1.00 46.12 172 ALA A O 1
ATOM 1336 N N . THR A 1 173 ? 6.256 -20.176 -40.968 1.00 47.28 173 THR A N 1
ATOM 1337 C CA . THR A 1 173 ? 5.168 -19.292 -40.555 1.00 47.28 173 THR A CA 1
ATOM 1338 C C . THR A 1 173 ? 4.611 -19.742 -39.205 1.00 47.28 173 THR A C 1
ATOM 1340 O O . THR A 1 173 ? 4.245 -20.901 -39.056 1.00 47.28 173 THR A O 1
ATOM 1343 N N . ASN A 1 174 ? 4.475 -18.782 -38.293 1.00 47.53 174 ASN A N 1
ATOM 1344 C CA . ASN A 1 174 ? 3.390 -18.635 -37.322 1.00 47.53 174 ASN A CA 1
ATOM 1345 C C . ASN A 1 174 ? 3.042 -19.844 -36.427 1.00 47.53 174 ASN A C 1
ATOM 1347 O O . ASN A 1 174 ? 2.198 -20.664 -36.775 1.00 47.53 174 ASN A O 1
ATOM 1351 N N . ALA A 1 175 ? 3.547 -19.825 -35.192 1.00 43.09 175 ALA A N 1
ATOM 1352 C CA . ALA A 1 175 ? 2.832 -20.357 -34.028 1.00 43.09 175 ALA A CA 1
ATOM 1353 C C . ALA A 1 175 ? 2.240 -19.148 -33.276 1.00 43.09 175 ALA A C 1
ATOM 1355 O O . ALA A 1 175 ? 2.956 -18.392 -32.632 1.00 43.09 175 ALA A O 1
ATOM 1356 N N . ILE A 1 176 ? 1.048 -18.722 -33.696 1.00 45.53 176 ILE A N 1
ATOM 1357 C CA . ILE A 1 176 ? -0.211 -18.866 -32.950 1.00 45.53 176 ILE A CA 1
ATOM 1358 C C . ILE A 1 176 ? -0.222 -18.013 -31.677 1.00 45.53 176 ILE A C 1
ATOM 1360 O O . ILE A 1 176 ? 0.187 -18.417 -30.593 1.00 45.53 176 ILE A O 1
ATOM 1364 N N . ALA A 1 177 ? -0.776 -16.816 -31.861 1.00 39.78 177 ALA A N 1
ATOM 1365 C CA . ALA A 1 177 ? -1.505 -16.101 -30.836 1.00 39.78 177 ALA A CA 1
ATOM 1366 C C . ALA A 1 177 ? -2.694 -16.956 -30.363 1.00 39.78 177 ALA A C 1
ATOM 1368 O O . ALA A 1 177 ? -3.574 -17.284 -31.154 1.00 39.78 177 ALA A O 1
ATOM 1369 N N . ALA A 1 178 ? -2.700 -17.303 -29.082 1.00 41.88 178 ALA A N 1
ATOM 1370 C CA . ALA A 1 178 ? -3.866 -17.664 -28.277 1.00 41.88 178 ALA A CA 1
ATOM 1371 C C . ALA A 1 178 ? -3.356 -17.662 -26.829 1.00 41.88 178 ALA A C 1
ATOM 1373 O O . ALA A 1 178 ? -2.511 -18.472 -26.474 1.00 41.88 178 ALA A O 1
ATOM 1374 N N . PHE A 1 179 ? -3.683 -16.676 -26.003 1.00 39.66 179 PHE A N 1
ATOM 1375 C CA . PHE A 1 179 ? -4.835 -16.818 -25.123 1.00 39.66 179 PHE A CA 1
ATOM 1376 C C . PHE A 1 179 ? -5.244 -15.429 -24.610 1.00 39.66 179 PHE A C 1
ATOM 1378 O O . PHE A 1 179 ? -4.779 -14.957 -23.575 1.00 39.66 179 PHE A O 1
ATOM 1385 N N . MET A 1 180 ? -6.093 -14.751 -25.377 1.00 47.72 180 MET A N 1
ATOM 1386 C CA . MET A 1 180 ? -6.931 -13.668 -24.883 1.00 47.72 180 MET A CA 1
ATOM 1387 C C . MET A 1 180 ? -8.374 -14.098 -25.133 1.00 47.72 180 MET A C 1
ATOM 1389 O O . MET A 1 180 ? -8.686 -14.603 -26.207 1.00 47.72 180 MET A O 1
ATOM 1393 N N . GLU A 1 181 ? -9.209 -13.860 -24.125 1.00 36.72 181 GLU A N 1
ATOM 1394 C CA . GLU A 1 181 ? -10.669 -13.860 -24.184 1.00 36.72 181 GLU A CA 1
ATOM 1395 C C . GLU A 1 181 ? -11.386 -15.209 -24.005 1.00 36.72 181 GLU A C 1
ATOM 1397 O O . GLU A 1 181 ? -11.561 -16.028 -24.902 1.00 36.72 181 GLU A O 1
ATOM 1402 N N . SER A 1 182 ? -11.925 -15.387 -22.803 1.00 37.12 182 SER A N 1
ATOM 1403 C CA . SER A 1 182 ? -13.223 -16.036 -22.626 1.00 37.12 182 SER A CA 1
ATOM 1404 C C . SER A 1 182 ? -13.983 -15.286 -21.541 1.00 37.12 182 SER A C 1
ATOM 1406 O O . SER A 1 182 ? -14.114 -15.736 -20.407 1.00 37.12 182 SER A O 1
ATOM 1408 N N . ALA A 1 183 ? -14.450 -14.093 -21.908 1.00 44.44 183 ALA A N 1
ATOM 1409 C CA . ALA A 1 183 ? -15.542 -13.425 -21.225 1.00 44.44 183 ALA A CA 1
ATOM 1410 C C . ALA A 1 183 ? -16.859 -13.792 -21.926 1.00 44.44 183 ALA A C 1
ATOM 1412 O O . ALA A 1 183 ? -17.015 -13.622 -23.130 1.00 44.44 183 ALA A O 1
ATOM 1413 N N . ASN A 1 184 ? -17.809 -14.261 -21.122 1.00 42.38 184 ASN A N 1
ATOM 1414 C CA . ASN A 1 184 ? -19.252 -14.109 -21.285 1.00 42.38 184 ASN A CA 1
ATOM 1415 C C . ASN A 1 184 ? -19.914 -14.530 -22.608 1.00 42.38 184 ASN A C 1
ATOM 1417 O O . ASN A 1 184 ? -20.102 -13.740 -23.533 1.00 42.38 184 ASN A O 1
ATOM 1421 N N . LYS A 1 185 ? -20.567 -15.696 -22.554 1.00 43.09 185 LYS A N 1
ATOM 1422 C CA . LYS A 1 185 ? -21.885 -15.868 -23.175 1.00 43.09 185 LYS A CA 1
ATOM 1423 C C . LYS A 1 185 ? -22.947 -15.952 -22.078 1.00 43.09 185 LYS A C 1
ATOM 1425 O O . LYS A 1 185 ? -23.256 -17.017 -21.559 1.00 43.09 185 LYS A O 1
ATOM 1430 N N . CYS A 1 186 ? -23.501 -14.792 -21.738 1.00 39.50 186 CYS A N 1
ATOM 1431 C CA . CYS A 1 186 ? -24.809 -14.693 -21.104 1.00 39.50 186 CYS A CA 1
ATOM 1432 C C . CYS A 1 186 ? -25.904 -15.260 -22.018 1.00 39.50 186 CYS A C 1
ATOM 1434 O O . CYS A 1 186 ? -25.803 -15.173 -23.246 1.00 39.50 186 CYS A O 1
ATOM 1436 N N . LYS A 1 187 ? -27.010 -15.613 -21.350 1.00 43.66 187 LYS A N 1
ATOM 1437 C CA . LYS A 1 187 ? -28.367 -15.922 -21.830 1.00 43.66 187 LYS A CA 1
ATOM 1438 C C . LYS A 1 187 ? -28.617 -17.406 -22.067 1.00 43.66 187 LYS A C 1
ATOM 1440 O O . LYS A 1 187 ? -27.831 -18.057 -22.731 1.00 43.66 187 LYS A O 1
ATOM 1445 N N . SER A 1 188 ? -29.732 -18.007 -21.683 1.00 40.06 188 SER A N 1
ATOM 1446 C CA . SER A 1 188 ? -30.932 -17.658 -20.910 1.00 40.06 188 SER A CA 1
ATOM 1447 C C . SER A 1 188 ? -31.853 -18.864 -21.142 1.00 40.06 188 SER A C 1
ATOM 1449 O O . SER A 1 188 ? -31.883 -19.372 -22.262 1.00 40.06 188 SER A O 1
ATOM 1451 N N . ASN A 1 189 ? -32.676 -19.211 -20.149 1.00 38.91 189 ASN A N 1
ATOM 1452 C CA . ASN A 1 189 ? -33.850 -20.097 -20.238 1.00 38.91 189 ASN A CA 1
ATOM 1453 C C . ASN A 1 189 ? -33.509 -21.604 -20.231 1.00 38.91 189 ASN A C 1
ATOM 1455 O O . ASN A 1 189 ? -32.634 -22.055 -20.951 1.00 38.91 189 ASN A O 1
ATOM 1459 N N . LYS A 1 190 ? -34.187 -22.457 -19.460 1.00 42.53 190 LYS A N 1
ATOM 1460 C CA . LYS A 1 190 ? -35.624 -22.451 -19.166 1.00 42.53 190 LYS A CA 1
ATOM 1461 C C . LYS A 1 190 ? -35.871 -23.300 -17.909 1.00 42.53 190 LYS A C 1
ATOM 1463 O O . LYS A 1 190 ? -35.490 -24.463 -17.888 1.00 42.53 190 LYS A O 1
ATOM 1468 N N . SER A 1 191 ? -36.492 -22.707 -16.893 1.00 42.12 191 SER A N 1
ATOM 1469 C CA . SER A 1 191 ? -37.233 -23.448 -15.872 1.00 42.12 191 SER A CA 1
ATOM 1470 C C . SER A 1 191 ? -38.693 -23.419 -16.311 1.00 42.12 191 SER A C 1
ATOM 1472 O O . SER A 1 191 ? -39.239 -22.333 -16.527 1.00 42.12 191 SER A O 1
ATOM 1474 N N . ALA A 1 192 ? -39.259 -24.595 -16.547 1.00 53.72 192 ALA A N 1
ATOM 1475 C CA . ALA A 1 192 ? -40.685 -24.879 -16.625 1.00 53.72 192 ALA A CA 1
ATOM 1476 C C . ALA A 1 192 ? -40.857 -26.349 -16.241 1.00 53.72 192 ALA A C 1
ATOM 1478 O O . ALA A 1 192 ? -40.078 -27.165 -16.787 1.00 53.72 192 ALA A O 1
#